Protein AF-A0A2G9R3D3-F1 (afdb_monomer_lite)

Radius of gyration: 16.48 Å; chains: 1; bounding box: 53×40×46 Å

pLDDT: mean 83.54, std 18.36, range [28.59, 98.69]

Foldseek 3Di:
DDDAFFFPQLQQDDLQLLLVLLVLLVCCQLVPPVVVVPDFLAAEEEEEEADPNSLVSNVVNCVVVVDPDQWDDDSNHIYGYHHDQQLADQFQEEEAQADQQLPDCHHNSVVQDVQLDDQVVVVSVVVGTDDALDWDWDASRNGNYGIYIYHHADRDSVVSSSVSSRVRVVCRVVRTHYYYYYRGNNGDDPVVVVVVVVVVD

Structure (mmCIF, N/CA/C/O backbone):
data_AF-A0A2G9R3D3-F1
#
_entry.id   AF-A0A2G9R3D3-F1
#
loop_
_atom_site.group_PDB
_atom_site.id
_atom_site.type_symbol
_atom_site.label_atom_id
_atom_site.label_alt_id
_atom_site.label_comp_id
_atom_site.label_asym_id
_atom_site.label_entity_id
_atom_site.label_seq_id
_atom_site.pdbx_PDB_ins_code
_atom_site.Cartn_x
_atom_site.Cartn_y
_atom_site.Cartn_z
_atom_site.occupancy
_atom_site.B_iso_or_equiv
_atom_site.auth_seq_id
_atom_site.auth_comp_id
_atom_site.auth_asym_id
_atom_site.auth_atom_id
_atom_site.pdbx_PDB_model_num
ATOM 1 N N . MET A 1 1 ? 10.375 -19.232 -11.259 1.00 31.02 1 MET A N 1
ATOM 2 C CA . MET A 1 1 ? 10.362 -19.152 -9.782 1.00 31.02 1 MET A CA 1
ATOM 3 C C . MET A 1 1 ? 10.583 -17.702 -9.383 1.00 31.02 1 MET A C 1
ATOM 5 O O . MET A 1 1 ? 11.697 -17.213 -9.510 1.00 31.02 1 MET A O 1
ATOM 9 N N . SER A 1 2 ? 9.523 -16.985 -9.009 1.00 28.59 2 SER A N 1
ATOM 10 C CA . SER A 1 2 ? 9.620 -15.629 -8.460 1.00 28.59 2 SER A CA 1
ATOM 11 C C . SER A 1 2 ? 10.051 -15.716 -6.997 1.00 28.59 2 SER A C 1
ATOM 13 O O . SER A 1 2 ? 9.439 -16.435 -6.210 1.00 28.59 2 SER A O 1
ATOM 15 N N . LEU A 1 3 ? 11.131 -15.022 -6.644 1.00 31.48 3 LEU A N 1
ATOM 16 C CA . LEU A 1 3 ? 11.587 -14.901 -5.260 1.00 31.48 3 LEU A CA 1
ATOM 17 C C . LEU A 1 3 ? 10.494 -14.217 -4.413 1.00 31.48 3 LEU A C 1
ATOM 19 O O . LEU A 1 3 ? 9.891 -13.255 -4.898 1.00 31.48 3 LEU A O 1
ATOM 23 N N . PRO A 1 4 ? 10.242 -14.659 -3.167 1.00 31.61 4 PRO A N 1
ATOM 24 C CA . PRO A 1 4 ? 9.329 -13.961 -2.268 1.00 31.61 4 PRO A CA 1
ATOM 25 C C . PRO A 1 4 ? 9.822 -12.527 -2.034 1.00 31.61 4 PRO A C 1
ATOM 27 O O . PRO A 1 4 ? 11.022 -12.279 -1.886 1.00 31.61 4 PRO A O 1
ATOM 30 N N . ALA A 1 5 ? 8.894 -11.572 -2.028 1.00 35.31 5 ALA A N 1
ATOM 31 C CA . ALA A 1 5 ? 9.192 -10.152 -1.907 1.00 35.31 5 ALA A CA 1
ATOM 32 C C . ALA A 1 5 ? 9.757 -9.811 -0.516 1.00 35.31 5 ALA A C 1
ATOM 34 O O . ALA A 1 5 ? 9.026 -9.485 0.414 1.00 35.31 5 ALA A O 1
ATOM 35 N N . ILE A 1 6 ? 11.084 -9.825 -0.383 1.00 39.28 6 ILE A N 1
ATOM 36 C CA . ILE A 1 6 ? 11.792 -9.241 0.760 1.00 39.28 6 ILE A CA 1
ATOM 37 C C . ILE A 1 6 ? 12.237 -7.826 0.368 1.00 39.28 6 ILE A C 1
ATOM 39 O O . ILE A 1 6 ? 13.316 -7.628 -0.173 1.00 39.28 6 ILE A O 1
ATOM 43 N N . GLY A 1 7 ? 11.371 -6.850 0.658 1.00 42.50 7 GLY A N 1
ATOM 44 C CA . GLY A 1 7 ? 11.741 -5.479 1.012 1.00 42.50 7 GLY A CA 1
ATOM 45 C C . GLY A 1 7 ? 12.249 -4.502 -0.063 1.00 42.50 7 GLY A C 1
ATOM 46 O O . GLY A 1 7 ? 13.283 -4.700 -0.682 1.00 42.50 7 GLY A O 1
ATOM 47 N N . THR A 1 8 ? 11.597 -3.340 -0.172 1.00 45.28 8 THR A N 1
ATOM 48 C CA . THR A 1 8 ? 12.138 -2.128 -0.842 1.00 45.28 8 THR A CA 1
ATOM 49 C C . THR A 1 8 ? 12.236 -0.920 0.101 1.00 45.28 8 THR A C 1
ATOM 51 O O . THR A 1 8 ? 12.232 0.232 -0.326 1.00 45.28 8 THR A O 1
ATOM 54 N N . GLY A 1 9 ? 12.310 -1.157 1.413 1.00 48.84 9 GLY A N 1
ATOM 55 C CA . GLY A 1 9 ? 12.345 -0.118 2.442 1.00 48.84 9 GLY A CA 1
ATOM 56 C C . GLY A 1 9 ? 13.703 0.567 2.534 1.00 48.84 9 GLY A C 1
ATOM 57 O O . GLY A 1 9 ? 14.513 0.241 3.391 1.00 48.84 9 GLY A O 1
ATOM 58 N N . SER A 1 10 ? 13.938 1.567 1.689 1.00 48.12 10 SER A N 1
ATOM 59 C CA . SER A 1 10 ? 15.156 2.396 1.732 1.00 48.12 10 SER A CA 1
ATOM 60 C C . SER A 1 10 ? 15.381 3.086 3.091 1.00 48.12 10 SER A C 1
ATOM 62 O O . SER A 1 10 ? 16.508 3.438 3.425 1.00 48.12 10 SER A O 1
ATOM 64 N N . ALA A 1 11 ? 14.312 3.294 3.871 1.00 53.12 11 ALA A N 1
ATOM 65 C CA . ALA A 1 11 ? 14.323 4.095 5.095 1.00 53.12 11 ALA A CA 1
ATOM 66 C C . ALA A 1 11 ? 14.808 3.354 6.356 1.00 53.12 11 ALA A C 1
ATOM 68 O O . ALA A 1 11 ? 15.081 4.012 7.354 1.00 53.12 11 ALA A O 1
ATOM 69 N N . LYS A 1 12 ? 14.926 2.013 6.329 1.00 64.62 12 LYS A N 1
ATOM 70 C CA . LYS A 1 12 ? 15.318 1.180 7.489 1.00 64.62 12 LYS A CA 1
ATOM 71 C C . LYS A 1 12 ? 14.554 1.527 8.779 1.00 64.62 12 LYS A C 1
ATOM 73 O O . LYS A 1 12 ? 15.156 1.586 9.850 1.00 64.62 12 LYS A O 1
ATOM 78 N N . LEU A 1 13 ? 13.249 1.774 8.684 1.00 71.44 13 LEU A N 1
ATOM 79 C CA . LEU A 1 13 ? 12.445 1.994 9.883 1.00 71.44 13 LEU A CA 1
ATOM 80 C C . LEU A 1 13 ? 12.229 0.665 10.598 1.00 71.44 13 LEU A C 1
ATOM 82 O O . LEU A 1 13 ? 11.935 -0.353 9.962 1.00 71.44 13 LEU A O 1
ATOM 86 N N . ASP A 1 14 ? 12.344 0.683 11.923 1.00 83.81 14 ASP A N 1
ATOM 87 C CA . ASP A 1 14 ? 11.834 -0.419 12.719 1.00 83.81 14 ASP A CA 1
ATOM 88 C C . ASP A 1 14 ? 10.298 -0.501 12.561 1.00 83.81 14 ASP A C 1
ATOM 90 O O . ASP A 1 14 ? 9.642 0.504 12.243 1.00 83.81 14 ASP A O 1
ATOM 94 N N . PRO A 1 15 ? 9.696 -1.686 12.756 1.00 86.38 15 PRO A N 1
ATOM 95 C CA . PRO A 1 15 ? 8.260 -1.857 12.575 1.00 86.38 15 PRO A CA 1
ATOM 96 C C . PRO A 1 15 ? 7.399 -0.888 13.401 1.00 86.38 15 PRO A C 1
ATOM 98 O O . PRO A 1 15 ? 6.388 -0.425 12.881 1.00 86.38 15 PRO A O 1
ATOM 101 N N . GLN A 1 16 ? 7.793 -0.533 14.633 1.00 86.75 16 GLN A N 1
ATOM 102 C CA . GLN A 1 16 ? 7.009 0.365 15.494 1.00 86.75 16 GLN A CA 1
ATOM 103 C C . GLN A 1 16 ? 6.993 1.788 14.935 1.00 86.75 16 GLN A C 1
ATOM 105 O O . GLN A 1 16 ? 5.932 2.400 14.812 1.00 86.75 16 GLN A O 1
ATOM 110 N N . SER A 1 17 ? 8.156 2.310 14.541 1.00 87.38 17 SER A N 1
ATOM 111 C CA . SER A 1 17 ? 8.251 3.643 13.933 1.00 87.38 17 SER A CA 1
ATOM 112 C C . SER A 1 17 ? 7.477 3.726 12.618 1.00 87.38 17 SER A C 1
ATOM 114 O O . SER A 1 17 ? 6.822 4.730 12.341 1.00 87.38 17 SER A O 1
ATOM 116 N N . SER A 1 18 ? 7.522 2.657 11.822 1.00 88.38 18 SER A N 1
ATOM 117 C CA . SER A 1 18 ? 6.800 2.566 10.555 1.00 88.38 18 SER A CA 1
ATOM 118 C C . SER A 1 18 ? 5.277 2.608 10.748 1.00 88.38 18 SER A C 1
ATOM 120 O O . SER A 1 18 ? 4.621 3.476 10.168 1.00 88.38 18 SER A O 1
ATOM 122 N N . ILE A 1 19 ? 4.704 1.745 11.601 1.00 89.50 19 ILE A N 1
ATOM 123 C CA . ILE A 1 19 ? 3.249 1.746 11.836 1.00 89.50 19 ILE A CA 1
ATOM 124 C C . ILE A 1 19 ? 2.780 3.035 12.510 1.00 89.50 19 ILE A C 1
ATOM 126 O O . ILE A 1 19 ? 1.739 3.570 12.137 1.00 89.50 19 ILE A O 1
ATOM 130 N N . LYS A 1 20 ? 3.576 3.599 13.426 1.00 90.25 20 LYS A N 1
ATOM 131 C CA . LYS A 1 20 ? 3.269 4.884 14.060 1.00 90.25 20 LYS A CA 1
ATOM 132 C C . LYS A 1 20 ? 3.157 6.010 13.032 1.00 90.25 20 LYS A C 1
ATOM 134 O O . LYS A 1 20 ? 2.212 6.789 13.095 1.00 90.25 20 LYS A O 1
ATOM 139 N N . ALA A 1 21 ? 4.084 6.085 12.075 1.00 90.44 21 ALA A N 1
ATOM 140 C CA . ALA A 1 21 ? 4.048 7.102 11.026 1.00 90.44 21 ALA A CA 1
ATOM 141 C C . ALA A 1 21 ? 2.863 6.907 10.062 1.00 90.44 21 ALA A C 1
ATOM 143 O O . ALA A 1 21 ? 2.224 7.881 9.665 1.00 90.44 21 ALA A O 1
ATOM 144 N N . ILE A 1 22 ? 2.532 5.653 9.725 1.00 91.62 22 ILE A N 1
ATOM 145 C CA . ILE A 1 22 ? 1.342 5.328 8.923 1.00 91.62 22 ILE A CA 1
ATOM 146 C C . ILE A 1 22 ? 0.072 5.788 9.647 1.00 91.62 22 ILE A C 1
ATOM 148 O O . ILE A 1 22 ? -0.729 6.520 9.070 1.00 91.62 22 ILE A O 1
ATOM 152 N N . MET A 1 23 ? -0.090 5.403 10.915 1.00 91.12 23 MET A N 1
ATOM 153 C CA . MET A 1 23 ? -1.263 5.752 11.717 1.00 91.12 23 MET A CA 1
ATOM 154 C C . MET A 1 23 ? -1.394 7.258 11.924 1.00 91.12 23 MET A C 1
ATOM 156 O O . MET A 1 23 ? -2.495 7.781 11.788 1.00 91.12 23 MET A O 1
ATOM 160 N N . LYS A 1 24 ? -0.282 7.960 12.163 1.00 91.44 24 LYS A N 1
ATOM 161 C CA . LYS A 1 24 ? -0.279 9.420 12.281 1.00 91.44 24 LYS A CA 1
ATOM 162 C C . LYS A 1 24 ? -0.740 10.101 10.989 1.00 91.44 24 LYS A C 1
ATOM 164 O O . LYS A 1 24 ? -1.585 10.983 11.040 1.00 91.44 24 LYS A O 1
ATOM 169 N N . GLY A 1 25 ? -0.272 9.649 9.823 1.00 92.50 25 GLY A N 1
ATOM 170 C CA . GLY A 1 25 ? -0.744 10.191 8.544 1.00 92.50 25 GLY A CA 1
ATOM 171 C C . GLY A 1 25 ? -2.224 9.893 8.251 1.00 92.50 25 GLY A C 1
ATOM 172 O O . GLY A 1 25 ? -2.900 10.699 7.614 1.00 92.50 25 GLY A O 1
A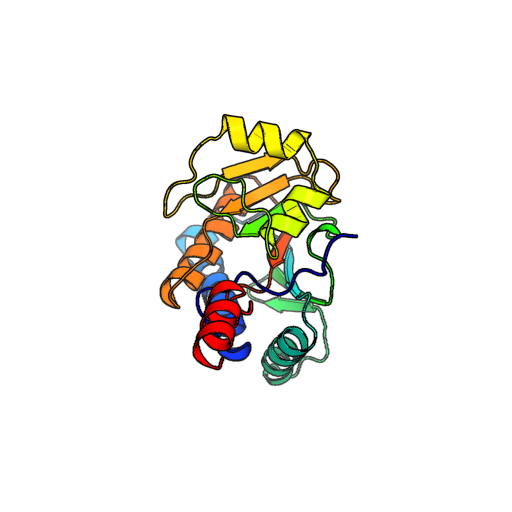TOM 173 N N . ILE A 1 26 ? -2.743 8.752 8.723 1.00 92.44 26 ILE A N 1
ATOM 174 C CA . ILE A 1 26 ? -4.179 8.430 8.661 1.00 92.44 26 ILE A CA 1
ATOM 175 C C . ILE A 1 26 ? -4.978 9.378 9.560 1.00 92.44 26 ILE A C 1
ATOM 177 O O . ILE A 1 26 ? -5.977 9.942 9.116 1.00 92.44 26 ILE A O 1
ATOM 181 N N . GLU A 1 27 ? -4.534 9.552 10.803 1.00 91.62 27 GLU A N 1
ATOM 182 C CA . GLU A 1 27 ? -5.147 10.431 11.798 1.00 91.62 27 GLU A CA 1
ATOM 183 C C . GLU A 1 27 ? -5.220 11.876 11.301 1.00 91.62 27 GLU A C 1
ATOM 185 O O . GLU A 1 27 ? -6.308 12.443 11.234 1.00 91.62 27 GLU A O 1
ATOM 190 N N . GLU A 1 28 ? -4.089 12.443 10.874 1.00 91.25 28 GLU A N 1
ATOM 191 C CA . GLU A 1 28 ? -4.008 13.825 10.388 1.00 91.25 28 GLU A CA 1
ATOM 192 C C . GLU A 1 28 ? -4.949 14.076 9.206 1.00 91.25 28 GLU A C 1
ATOM 194 O O . GLU A 1 28 ? -5.639 15.091 9.172 1.00 91.25 28 GLU A O 1
ATOM 199 N N . TYR A 1 29 ? -5.026 13.142 8.252 1.00 91.69 29 TYR A N 1
ATOM 200 C CA . TYR A 1 29 ? -5.921 13.288 7.105 1.00 91.69 29 TYR A CA 1
ATOM 201 C C . TYR A 1 29 ? -7.401 13.190 7.500 1.00 91.69 29 TYR A C 1
ATOM 203 O O . TYR A 1 29 ? -8.229 13.957 7.008 1.00 91.69 29 TYR A O 1
ATOM 211 N N . LEU A 1 30 ? -7.760 12.214 8.341 1.00 88.75 30 LEU A N 1
ATOM 212 C CA . LEU A 1 30 ? -9.159 11.947 8.688 1.00 88.75 30 LEU A CA 1
ATOM 213 C C . LEU A 1 30 ? -9.726 12.948 9.697 1.00 88.75 30 LEU A C 1
ATOM 215 O O . LEU A 1 30 ? -10.942 13.132 9.728 1.00 88.75 30 LEU A O 1
ATOM 219 N N . LEU A 1 31 ? -8.871 13.583 10.500 1.00 88.88 31 LEU A N 1
ATOM 220 C CA . LEU A 1 31 ? -9.257 14.606 11.470 1.00 88.88 31 LEU A CA 1
ATOM 221 C C . LEU A 1 31 ? -9.090 16.041 10.948 1.00 88.88 31 LEU A C 1
ATOM 223 O O . LEU A 1 31 ? -9.455 16.971 11.666 1.00 88.88 31 LEU A O 1
ATOM 227 N N . ASP A 1 32 ? -8.592 16.243 9.720 1.00 87.31 32 ASP A N 1
ATOM 228 C CA . ASP A 1 32 ? -8.507 17.569 9.093 1.00 87.31 32 ASP A CA 1
ATOM 229 C C . ASP A 1 32 ? -9.914 18.211 9.016 1.00 87.31 32 ASP A C 1
ATOM 231 O O . ASP A 1 32 ? -10.781 17.710 8.284 1.00 87.31 32 ASP A O 1
ATOM 235 N N . PRO A 1 33 ? -10.160 19.340 9.717 1.00 79.25 33 PRO A N 1
ATOM 236 C CA . PRO A 1 33 ? -11.464 19.999 9.750 1.00 79.25 33 PRO A CA 1
ATOM 237 C C . PRO A 1 33 ? -12.011 20.361 8.368 1.00 79.25 33 PRO A C 1
ATOM 239 O O . PRO A 1 33 ? -13.221 20.326 8.155 1.00 79.25 33 PRO A O 1
ATOM 242 N N . VAL A 1 34 ? -11.139 20.665 7.401 1.00 78.75 34 VAL A N 1
ATOM 243 C CA . VAL A 1 34 ? -11.546 20.982 6.025 1.00 78.75 34 VAL A CA 1
ATOM 244 C C . VAL A 1 34 ? -12.053 19.729 5.306 1.00 78.75 34 VAL A C 1
ATOM 246 O O . VAL A 1 34 ? -12.966 19.811 4.481 1.00 78.75 34 VAL A O 1
ATOM 249 N N . LYS A 1 35 ? -11.493 18.554 5.616 1.00 74.06 35 LYS A N 1
ATOM 250 C CA . LYS A 1 35 ? -11.926 17.265 5.054 1.00 74.06 35 LYS A CA 1
ATOM 251 C C . LYS A 1 35 ? -13.186 16.740 5.723 1.00 74.06 35 LYS A C 1
ATOM 253 O O . LYS A 1 35 ? -14.003 16.132 5.038 1.00 74.06 35 LYS A O 1
ATOM 258 N N . LEU A 1 36 ? -13.401 17.038 7.003 1.00 68.75 36 LEU A N 1
ATOM 259 C CA . LEU A 1 36 ? -14.641 16.686 7.703 1.00 68.75 36 LEU A CA 1
ATOM 260 C C . LEU A 1 36 ? -15.890 17.311 7.053 1.00 68.75 36 LEU A C 1
ATOM 262 O O . LEU A 1 36 ? -16.972 16.734 7.137 1.00 68.75 36 LEU A O 1
ATOM 266 N N . LEU A 1 37 ? -15.741 18.431 6.335 1.00 67.31 37 LEU A N 1
ATOM 267 C CA . LEU A 1 37 ? -16.830 19.078 5.589 1.00 67.31 37 LEU A CA 1
ATOM 268 C C . LEU A 1 37 ? -17.240 18.333 4.305 1.00 67.31 37 LEU A C 1
ATOM 270 O O . LEU A 1 37 ? -18.315 18.591 3.765 1.00 67.31 37 LEU A O 1
ATOM 274 N N . LYS A 1 38 ? -16.402 17.421 3.793 1.00 73.75 38 LYS A N 1
ATOM 275 C CA . LYS A 1 38 ? -16.691 16.593 2.613 1.00 73.75 38 LYS A CA 1
ATOM 276 C C . LYS A 1 38 ? -16.536 15.119 2.986 1.00 73.75 38 LYS A C 1
ATOM 278 O O . LYS A 1 38 ? -15.418 14.603 2.935 1.00 73.75 38 LYS A O 1
ATOM 283 N N . PRO A 1 39 ? -17.627 14.420 3.350 1.00 73.31 39 PRO A N 1
ATOM 284 C CA . PRO A 1 39 ? -17.533 13.048 3.825 1.00 73.31 39 PRO A CA 1
ATOM 285 C C . PRO A 1 39 ? -16.855 12.158 2.781 1.00 73.31 39 PRO A C 1
ATOM 287 O O . PRO A 1 39 ? -17.261 12.088 1.621 1.00 73.31 39 PRO A O 1
ATOM 290 N N . SER A 1 40 ? -15.778 11.498 3.200 1.00 80.75 40 SER A N 1
ATOM 291 C CA . SER A 1 40 ? -15.044 10.568 2.351 1.00 80.75 40 SER A CA 1
ATOM 292 C C . SER A 1 40 ? -15.818 9.265 2.175 1.00 80.75 40 SER A C 1
ATOM 294 O O . SER A 1 40 ? -16.380 8.746 3.137 1.00 80.75 40 SER A O 1
ATOM 296 N N . SER A 1 41 ? -15.799 8.706 0.962 1.00 88.81 41 SER A N 1
ATOM 297 C CA . SER A 1 41 ? -16.346 7.368 0.689 1.00 88.81 41 SER A CA 1
ATOM 298 C C . SER A 1 41 ? -15.497 6.242 1.273 1.00 88.81 41 SER A C 1
ATOM 300 O O . SER A 1 41 ? -15.976 5.115 1.358 1.00 88.81 41 SER A O 1
ATOM 302 N N . ILE A 1 42 ? -14.262 6.540 1.689 1.00 94.19 42 ILE A N 1
ATOM 303 C CA . ILE A 1 42 ? -13.360 5.573 2.313 1.00 94.19 42 ILE A CA 1
ATOM 304 C C . ILE A 1 42 ? -14.057 5.010 3.551 1.00 94.19 42 ILE A C 1
ATOM 306 O O . ILE A 1 42 ? -14.431 5.762 4.447 1.00 94.19 42 ILE A O 1
ATOM 310 N N . SER A 1 43 ? -14.225 3.695 3.605 1.00 94.06 43 SER A N 1
ATOM 311 C CA . SER A 1 43 ? -14.735 2.959 4.761 1.00 94.06 43 SER A CA 1
ATOM 312 C C . SER A 1 43 ? -13.654 2.086 5.389 1.00 94.06 43 SER A C 1
ATOM 314 O O . SER A 1 43 ? -13.676 1.896 6.604 1.00 94.06 43 SER A O 1
ATOM 316 N N . THR A 1 44 ? -12.711 1.593 4.577 1.00 95.94 44 THR A N 1
ATOM 317 C CA . THR A 1 44 ? -11.715 0.601 4.996 1.00 95.94 44 THR A CA 1
ATOM 318 C C . THR A 1 44 ? -10.314 0.958 4.502 1.00 95.94 44 THR A C 1
ATOM 320 O O . THR A 1 44 ? -10.105 1.205 3.313 1.00 95.94 44 THR A O 1
ATOM 323 N N . ILE A 1 45 ? -9.342 0.943 5.414 1.00 96.31 45 ILE A N 1
ATOM 324 C CA . ILE A 1 45 ? -7.912 1.072 5.122 1.00 96.31 45 ILE A CA 1
ATOM 325 C C . ILE A 1 45 ? -7.232 -0.203 5.622 1.00 96.31 45 ILE A C 1
ATOM 327 O O . ILE A 1 45 ? -7.162 -0.433 6.827 1.00 96.31 45 ILE A O 1
ATOM 331 N N . ASN A 1 46 ? -6.735 -1.030 4.706 1.00 95.94 46 ASN A N 1
ATOM 332 C CA . ASN A 1 46 ? -6.054 -2.277 5.041 1.00 95.94 46 ASN A CA 1
ATOM 333 C C . ASN A 1 46 ? -4.534 -2.101 4.947 1.00 95.94 46 ASN A C 1
ATOM 335 O O . ASN A 1 46 ? -3.997 -1.756 3.896 1.00 95.94 46 ASN A O 1
ATOM 339 N N . ILE A 1 47 ? -3.833 -2.345 6.044 1.00 95.38 47 ILE A N 1
ATOM 340 C CA . ILE A 1 47 ? -2.377 -2.352 6.124 1.00 95.38 47 ILE A CA 1
ATOM 341 C C . ILE A 1 47 ? -1.915 -3.794 5.936 1.00 95.38 47 ILE A C 1
ATOM 343 O O . ILE A 1 47 ? -2.122 -4.651 6.795 1.00 95.38 47 ILE A O 1
ATOM 347 N N . VAL A 1 48 ? -1.271 -4.067 4.805 1.00 94.94 48 VAL A N 1
ATOM 348 C CA . VAL A 1 48 ? -0.883 -5.422 4.407 1.00 94.94 48 VAL A CA 1
ATOM 349 C C . VAL A 1 48 ? 0.596 -5.644 4.658 1.00 94.94 48 VAL A C 1
ATOM 351 O O . VAL A 1 48 ? 1.459 -4.910 4.164 1.00 94.94 48 VAL A O 1
ATOM 354 N N . VAL A 1 49 ? 0.901 -6.693 5.410 1.00 92.06 49 VAL A N 1
ATOM 355 C CA . VAL A 1 49 ? 2.258 -7.031 5.817 1.00 92.06 49 VAL A CA 1
ATOM 356 C C . VAL A 1 49 ? 2.595 -8.450 5.378 1.00 92.06 49 VAL A C 1
ATOM 358 O O . VAL A 1 49 ? 2.022 -9.423 5.861 1.00 92.06 49 VAL A O 1
ATOM 361 N N . PHE A 1 50 ? 3.565 -8.565 4.475 1.00 88.88 50 PHE A N 1
ATOM 362 C CA . PHE A 1 50 ? 4.040 -9.857 3.981 1.00 88.88 50 PHE A CA 1
ATOM 363 C C . PHE A 1 50 ? 5.006 -10.540 4.968 1.00 88.88 50 PHE A C 1
ATOM 365 O O . PHE A 1 50 ? 4.899 -11.735 5.242 1.00 88.88 50 PHE A O 1
ATOM 372 N N . ASP A 1 51 ? 5.952 -9.781 5.530 1.00 88.38 51 ASP A N 1
ATOM 373 C CA . ASP A 1 51 ? 6.985 -10.309 6.427 1.00 88.38 51 ASP A CA 1
ATOM 374 C C . ASP A 1 51 ? 6.442 -10.561 7.843 1.00 88.38 51 ASP A C 1
ATOM 376 O O . ASP A 1 51 ? 5.824 -9.692 8.460 1.00 88.38 51 ASP A O 1
ATOM 380 N N . SER A 1 52 ? 6.710 -11.752 8.388 1.00 86.31 52 SER A N 1
ATOM 381 C CA . SER A 1 52 ? 6.189 -12.152 9.702 1.00 86.31 52 SER A CA 1
ATOM 382 C C . SER A 1 52 ? 6.735 -11.299 10.846 1.00 86.31 52 SER A C 1
ATOM 384 O O . SER A 1 52 ? 5.985 -10.972 11.760 1.00 86.31 52 SER A O 1
ATOM 386 N N . THR A 1 53 ? 8.015 -10.929 10.814 1.00 87.25 53 THR A N 1
ATOM 387 C CA . THR A 1 53 ? 8.636 -10.126 11.874 1.00 87.25 53 THR A CA 1
ATOM 388 C C . THR A 1 53 ? 8.057 -8.717 11.887 1.00 87.25 53 THR A C 1
ATOM 390 O O . THR A 1 53 ? 7.738 -8.188 12.951 1.00 87.25 53 THR A O 1
ATOM 393 N N . VAL A 1 54 ? 7.862 -8.124 10.707 1.00 88.81 54 VAL A N 1
ATOM 394 C CA . VAL A 1 54 ? 7.193 -6.822 10.583 1.00 88.81 54 VAL A CA 1
ATOM 395 C C . VAL A 1 54 ? 5.748 -6.911 11.066 1.00 88.81 54 VAL A C 1
ATOM 397 O O . VAL A 1 54 ? 5.313 -6.044 11.820 1.00 88.81 54 VAL A O 1
ATOM 400 N N . TYR A 1 55 ? 5.029 -7.971 10.684 1.00 89.50 55 TYR A N 1
ATOM 401 C CA . TYR A 1 55 ? 3.636 -8.173 11.077 1.00 89.50 55 TYR A CA 1
ATOM 402 C C . TYR A 1 55 ? 3.486 -8.238 12.598 1.00 89.50 55 TYR A C 1
ATOM 404 O O . TYR A 1 55 ? 2.656 -7.529 13.159 1.00 89.50 55 TYR A O 1
ATOM 412 N N . TRP A 1 56 ? 4.324 -9.027 13.278 1.00 86.81 56 TRP A N 1
ATOM 413 C CA . TRP A 1 56 ? 4.309 -9.101 14.739 1.00 86.81 56 TRP A CA 1
ATOM 414 C C . TRP A 1 56 ? 4.653 -7.760 15.386 1.00 86.81 56 TRP A C 1
ATOM 416 O O . TRP A 1 56 ? 3.997 -7.371 16.346 1.00 86.81 56 TRP A O 1
ATOM 426 N N . GLY A 1 57 ? 5.606 -7.011 14.821 1.00 88.50 57 GLY A N 1
ATOM 427 C CA . GLY A 1 57 ? 5.883 -5.646 15.262 1.00 88.50 57 GLY A CA 1
ATOM 428 C C . GLY A 1 57 ? 4.644 -4.747 15.176 1.00 88.50 57 GLY A C 1
ATOM 429 O O . GLY A 1 57 ? 4.276 -4.103 16.155 1.00 88.50 57 GLY A O 1
ATOM 430 N N . TYR A 1 58 ? 3.945 -4.745 14.042 1.00 89.56 58 TYR A N 1
ATOM 431 C CA . TYR A 1 58 ? 2.712 -3.965 13.890 1.00 89.56 58 TYR A CA 1
ATOM 432 C C . TYR A 1 58 ? 1.609 -4.449 14.840 1.00 89.56 58 TYR A C 1
ATOM 434 O O . TYR A 1 58 ? 0.901 -3.636 15.424 1.00 89.56 58 TYR A O 1
ATOM 442 N N . LEU A 1 59 ? 1.477 -5.759 15.054 1.00 87.38 59 LEU A N 1
ATOM 443 C CA . LEU A 1 59 ? 0.468 -6.301 15.959 1.00 87.38 59 LEU A CA 1
ATOM 444 C C . LEU A 1 59 ? 0.704 -5.852 17.408 1.00 87.38 59 LEU A C 1
ATOM 446 O O . LEU A 1 59 ? -0.237 -5.426 18.073 1.00 87.38 59 LEU A O 1
ATOM 450 N N . THR A 1 60 ? 1.951 -5.876 17.888 1.00 86.62 60 THR A N 1
ATOM 451 C CA . THR A 1 60 ? 2.297 -5.392 19.234 1.00 86.62 60 THR A CA 1
ATOM 452 C C . THR A 1 60 ? 1.958 -3.911 19.419 1.00 86.62 60 THR A C 1
ATOM 454 O O . THR A 1 60 ? 1.510 -3.521 20.495 1.00 86.62 60 THR A O 1
ATOM 457 N N . PHE A 1 61 ? 2.099 -3.089 18.371 1.00 85.06 61 PHE A N 1
ATOM 458 C CA . PHE A 1 61 ? 1.660 -1.691 18.414 1.00 85.06 61 PHE A CA 1
ATOM 459 C C . PHE A 1 61 ? 0.159 -1.585 18.727 1.00 85.06 61 PHE A C 1
ATOM 461 O O . PHE A 1 61 ? -0.233 -0.800 19.588 1.00 85.06 61 PHE A O 1
ATOM 468 N N . PHE A 1 62 ? -0.676 -2.411 18.087 1.00 80.25 62 PHE A N 1
ATOM 469 C CA . PHE A 1 62 ? -2.131 -2.399 18.280 1.00 80.25 62 PHE A CA 1
ATOM 470 C C . PHE A 1 62 ? -2.606 -3.073 19.572 1.00 80.25 62 PHE A C 1
ATOM 472 O O . PHE A 1 62 ? -3.623 -2.668 20.137 1.00 80.25 62 PHE A O 1
ATOM 479 N N . GLN A 1 63 ? -1.859 -4.042 20.101 1.00 76.44 63 GLN A N 1
ATOM 480 C CA . GLN A 1 63 ? -2.155 -4.650 21.404 1.00 76.44 63 GLN A CA 1
ATOM 481 C C . GLN A 1 63 ? -2.109 -3.622 22.546 1.00 76.44 63 GLN A C 1
ATOM 483 O O . GLN A 1 63 ? -2.892 -3.719 23.492 1.00 76.44 63 GLN A O 1
ATOM 488 N N . ASN A 1 64 ? -1.289 -2.570 22.420 1.00 69.00 64 ASN A N 1
ATOM 489 C CA . ASN A 1 64 ? -1.272 -1.454 23.374 1.00 69.00 64 ASN A CA 1
ATOM 490 C C . ASN A 1 64 ? -2.600 -0.676 23.427 1.00 69.00 64 ASN A C 1
ATOM 492 O O . ASN A 1 64 ? -2.883 -0.019 24.427 1.00 69.00 64 ASN A O 1
ATOM 496 N N . TYR A 1 65 ? -3.454 -0.795 22.407 1.00 66.25 65 TYR A N 1
ATOM 497 C CA . TYR A 1 65 ? -4.803 -0.221 22.391 1.00 66.25 65 TYR A CA 1
ATOM 498 C C . TYR A 1 65 ? -5.847 -1.133 23.066 1.00 66.25 65 TYR A C 1
ATOM 500 O O . TYR A 1 65 ? -7.044 -0.888 22.945 1.00 66.25 65 TYR A O 1
ATOM 508 N N . LYS A 1 66 ? -5.414 -2.185 23.785 1.00 59.56 66 LYS A N 1
ATOM 509 C CA . LYS A 1 66 ? -6.271 -3.205 24.425 1.00 59.56 66 LYS A CA 1
ATOM 510 C C . LYS A 1 66 ? -7.232 -3.886 23.444 1.00 59.56 66 LYS A C 1
ATOM 512 O O . LYS A 1 66 ? -8.338 -4.277 23.812 1.00 59.56 66 LYS A O 1
ATOM 517 N N . THR A 1 67 ? -6.809 -4.030 22.191 1.00 57.31 67 THR A N 1
ATOM 518 C CA . THR A 1 67 ? -7.586 -4.721 21.159 1.00 57.31 67 THR A CA 1
ATOM 519 C C . THR A 1 67 ? -6.926 -6.056 20.816 1.00 57.31 67 THR A C 1
ATOM 521 O O . THR A 1 67 ? -5.704 -6.140 20.706 1.00 57.31 67 THR A O 1
ATOM 524 N N . ASN A 1 68 ? -7.739 -7.104 20.654 1.00 53.53 68 ASN A N 1
ATOM 525 C CA . ASN A 1 68 ? -7.302 -8.434 20.203 1.00 53.53 68 ASN A CA 1
ATOM 526 C C . ASN A 1 68 ? -7.541 -8.643 18.695 1.00 53.53 68 ASN A C 1
ATOM 528 O O . ASN A 1 68 ? -7.491 -9.774 18.216 1.00 53.53 68 ASN A O 1
ATOM 532 N N . TYR A 1 69 ? -7.870 -7.584 17.952 1.00 54.94 69 TYR A N 1
ATOM 533 C CA . TYR A 1 69 ? -8.460 -7.710 16.623 1.00 54.94 69 TYR A CA 1
ATOM 534 C C . TYR A 1 69 ? -7.485 -7.373 15.494 1.00 54.94 69 TYR A C 1
ATOM 536 O O . TYR A 1 69 ? -6.679 -6.452 15.582 1.00 54.94 69 TYR A O 1
ATOM 544 N N . PHE A 1 70 ? -7.649 -8.099 14.388 1.00 67.00 70 PHE A N 1
ATOM 545 C CA . PHE A 1 70 ? -7.056 -7.818 13.077 1.00 67.00 70 PHE A CA 1
ATOM 546 C C . PHE A 1 70 ? -7.697 -6.598 12.389 1.00 67.00 70 PHE A C 1
ATOM 548 O O . PHE A 1 70 ? -7.205 -6.143 11.363 1.00 67.00 70 PHE A O 1
ATOM 555 N N . HIS A 1 71 ? -8.794 -6.071 12.938 1.00 74.56 71 HIS A N 1
ATOM 556 C CA . HIS A 1 71 ? -9.501 -4.889 12.459 1.00 74.56 71 HIS A CA 1
ATOM 557 C C . HIS A 1 71 ? -10.002 -4.059 13.648 1.00 74.56 71 HIS A C 1
ATOM 559 O O . HIS A 1 71 ? -10.464 -4.607 14.646 1.00 74.56 71 HIS A O 1
ATOM 565 N N . PHE A 1 72 ? -9.934 -2.736 13.561 1.00 81.25 72 PHE A N 1
ATOM 566 C CA . PHE A 1 72 ? -10.468 -1.835 14.581 1.00 81.25 72 PHE A CA 1
ATOM 567 C C . PHE A 1 72 ? -11.057 -0.583 13.938 1.00 81.25 72 PHE A C 1
ATOM 569 O O . PHE A 1 72 ? -10.658 -0.171 12.850 1.00 81.25 72 PHE A O 1
ATOM 576 N N . THR A 1 73 ? -12.018 0.038 14.619 1.00 84.31 73 THR A N 1
ATOM 577 C CA . THR A 1 73 ? -12.580 1.314 14.175 1.00 84.31 73 THR A CA 1
ATOM 578 C C . THR A 1 73 ? -11.749 2.454 14.746 1.00 84.31 73 THR A C 1
ATOM 580 O O . THR A 1 73 ? -11.648 2.597 15.963 1.00 84.31 73 THR A O 1
ATOM 583 N N . ALA A 1 74 ? -11.194 3.295 13.879 1.00 81.00 74 ALA A N 1
ATOM 584 C CA . ALA A 1 74 ? -10.538 4.541 14.256 1.00 81.00 74 ALA A CA 1
ATOM 585 C C . ALA A 1 74 ? -11.014 5.670 13.344 1.00 81.00 74 ALA A C 1
ATOM 587 O O . ALA A 1 74 ? -11.210 5.473 12.147 1.00 81.00 74 ALA A O 1
ATOM 588 N N . PHE A 1 75 ? -11.243 6.853 13.919 1.00 84.44 75 PHE A N 1
ATOM 589 C CA . PHE A 1 75 ? -11.653 8.052 13.170 1.00 84.44 75 PHE A CA 1
ATOM 590 C C . PHE A 1 75 ? -12.912 7.835 12.295 1.00 84.44 75 PHE A C 1
ATOM 592 O O . PHE A 1 75 ? -13.055 8.389 11.204 1.00 84.44 75 PHE A O 1
ATOM 599 N N . GLY A 1 76 ? -13.827 6.965 12.744 1.00 85.06 76 GLY A N 1
ATOM 600 C CA . GLY A 1 76 ? -15.030 6.590 11.991 1.00 85.06 76 GLY A CA 1
ATOM 601 C C . GLY A 1 76 ? -14.749 5.790 10.710 1.00 85.06 76 GLY A C 1
ATOM 602 O O . GLY A 1 76 ? -15.520 5.883 9.752 1.00 85.06 76 GLY A O 1
ATOM 603 N N . LYS A 1 77 ? -13.626 5.068 10.655 1.00 90.06 77 LYS A N 1
ATOM 604 C CA . LYS A 1 77 ? -13.187 4.203 9.551 1.00 90.06 77 LYS A CA 1
ATOM 605 C C . LYS A 1 77 ? -12.712 2.864 10.108 1.00 90.06 77 LYS A C 1
ATOM 607 O O . LYS A 1 77 ? -12.242 2.801 11.240 1.00 90.06 77 LYS A O 1
ATOM 612 N N . THR A 1 78 ? -12.809 1.810 9.309 1.00 92.62 78 THR A N 1
ATOM 613 C CA . THR A 1 78 ? -12.236 0.503 9.645 1.00 92.62 78 THR A CA 1
ATOM 614 C C . THR A 1 78 ? -10.772 0.487 9.229 1.00 92.62 78 THR A C 1
ATOM 616 O O . THR A 1 78 ? -10.457 0.715 8.060 1.00 92.62 78 THR A O 1
ATOM 619 N N . ILE A 1 79 ? -9.878 0.228 10.176 1.00 92.12 79 ILE A N 1
ATOM 620 C CA . ILE A 1 79 ? -8.455 0.010 9.933 1.00 92.12 79 ILE A CA 1
ATOM 621 C C . ILE A 1 79 ? -8.169 -1.471 10.155 1.00 92.12 79 ILE A C 1
ATOM 623 O O . ILE A 1 79 ? -8.503 -2.013 11.207 1.00 92.12 79 ILE A O 1
ATOM 627 N N . GLU A 1 80 ? -7.562 -2.123 9.171 1.00 92.44 80 GLU A N 1
ATOM 628 C CA . GLU A 1 80 ? -7.264 -3.556 9.206 1.00 92.44 80 GLU A CA 1
ATOM 629 C C . GLU A 1 80 ? -5.759 -3.790 9.123 1.00 92.44 80 GLU A C 1
ATOM 631 O O . GLU A 1 80 ? -5.051 -3.079 8.412 1.00 92.44 80 GLU A O 1
ATOM 636 N N . LEU A 1 81 ? -5.266 -4.791 9.846 1.00 92.62 81 LEU A N 1
ATOM 637 C CA . LEU A 1 81 ? -3.904 -5.291 9.745 1.00 92.62 81 LEU A CA 1
ATOM 638 C C . LEU A 1 81 ? -3.953 -6.720 9.203 1.00 92.62 81 LEU A C 1
ATOM 640 O O . LEU A 1 81 ? -4.318 -7.657 9.912 1.00 92.62 81 LEU A O 1
ATOM 644 N N . THR A 1 82 ? -3.533 -6.892 7.954 1.00 92.19 82 THR A N 1
ATOM 645 C CA . THR A 1 82 ? -3.559 -8.187 7.269 1.00 92.19 82 THR A CA 1
ATOM 646 C C . THR A 1 82 ? -2.153 -8.742 7.109 1.00 92.19 82 THR A C 1
ATOM 648 O O . THR A 1 82 ? -1.283 -8.095 6.525 1.00 92.19 82 THR A O 1
ATOM 651 N N . LYS A 1 83 ? -1.927 -9.982 7.555 1.00 92.00 83 LYS A N 1
ATOM 652 C CA . LYS A 1 83 ? -0.742 -10.746 7.151 1.00 92.00 83 LYS A CA 1
ATOM 653 C C . LYS A 1 83 ? -1.002 -11.402 5.800 1.00 92.00 83 LYS A C 1
ATOM 655 O O . LYS A 1 83 ? -1.873 -12.262 5.709 1.00 92.00 83 LYS A O 1
ATOM 660 N N . GLY A 1 84 ? -0.245 -11.045 4.769 1.00 92.38 84 GLY A N 1
ATOM 661 C CA . GLY A 1 84 ? -0.429 -11.646 3.449 1.00 92.38 84 GLY A CA 1
ATOM 662 C C . GLY A 1 84 ? 0.240 -10.894 2.308 1.00 92.38 84 GLY A C 1
ATOM 663 O O . GLY A 1 84 ? 1.054 -9.994 2.520 1.00 92.38 84 GLY A O 1
ATOM 664 N N . ASP A 1 85 ? -0.116 -11.290 1.088 1.00 93.38 85 ASP A N 1
ATOM 665 C CA . ASP A 1 85 ? 0.306 -10.627 -0.140 1.00 93.38 85 ASP A CA 1
ATOM 666 C C . ASP A 1 85 ? -0.680 -9.503 -0.501 1.00 93.38 85 ASP A C 1
ATOM 668 O O . ASP A 1 85 ? -1.903 -9.665 -0.454 1.00 93.38 85 ASP A O 1
ATOM 672 N N . ILE A 1 86 ? -0.148 -8.334 -0.854 1.00 95.94 86 ILE A N 1
ATOM 673 C CA . ILE A 1 86 ? -0.963 -7.184 -1.256 1.00 95.94 86 ILE A CA 1
ATOM 674 C C . ILE A 1 86 ? -1.642 -7.398 -2.617 1.00 95.94 86 ILE A C 1
ATOM 676 O O . ILE A 1 86 ? -2.683 -6.808 -2.890 1.00 95.94 86 ILE A O 1
ATOM 680 N N . THR A 1 87 ? -1.090 -8.262 -3.467 1.00 96.25 87 THR A N 1
ATOM 681 C CA . THR A 1 87 ? -1.655 -8.579 -4.787 1.00 96.25 87 THR A CA 1
ATOM 682 C C . THR A 1 87 ? -2.951 -9.391 -4.700 1.00 96.25 87 THR A C 1
ATOM 684 O O . THR A 1 87 ? -3.754 -9.385 -5.635 1.00 96.25 87 THR A O 1
ATOM 687 N N . ASP A 1 88 ? -3.204 -10.006 -3.540 1.00 95.31 88 ASP A N 1
ATOM 688 C CA . ASP A 1 88 ? -4.402 -10.784 -3.231 1.00 95.31 88 ASP A CA 1
ATOM 689 C C . ASP A 1 88 ? -5.556 -9.966 -2.628 1.00 95.31 88 ASP A C 1
ATOM 691 O O . ASP A 1 88 ? -6.604 -10.527 -2.298 1.00 95.31 88 ASP A O 1
ATOM 695 N N . GLN A 1 89 ? -5.401 -8.649 -2.478 1.00 97.44 89 GLN A N 1
ATOM 696 C CA . GLN A 1 89 ? -6.409 -7.818 -1.821 1.00 97.44 89 GLN A CA 1
ATOM 697 C C . GLN A 1 89 ? -7.533 -7.422 -2.780 1.00 97.44 89 GLN A C 1
ATOM 699 O O . GLN A 1 89 ? -7.324 -6.692 -3.749 1.00 97.44 89 GLN A O 1
ATOM 704 N N . ALA A 1 90 ? -8.753 -7.862 -2.473 1.00 97.81 90 ALA A N 1
ATOM 705 C CA . ALA A 1 90 ? -9.967 -7.485 -3.193 1.00 97.81 90 ALA A CA 1
ATOM 706 C C . ALA A 1 90 ? -10.499 -6.132 -2.688 1.00 97.81 90 ALA A C 1
ATOM 708 O O . ALA A 1 90 ? -11.461 -6.058 -1.924 1.00 97.81 90 ALA A O 1
ATOM 709 N N . VAL A 1 91 ? -9.835 -5.050 -3.092 1.00 98.25 91 VAL A N 1
ATOM 710 C CA . VAL A 1 91 ? -10.153 -3.667 -2.699 1.00 98.25 91 VAL A CA 1
ATOM 711 C C . VAL A 1 91 ? -10.321 -2.768 -3.924 1.00 98.25 91 VAL A C 1
ATOM 713 O O . VAL A 1 91 ? -9.978 -3.151 -5.044 1.00 98.25 91 VAL A O 1
ATOM 716 N N . ASP A 1 92 ? -10.834 -1.550 -3.743 1.00 98.62 92 ASP A N 1
ATOM 717 C CA . ASP A 1 92 ? -10.905 -0.603 -4.860 1.00 98.62 92 ASP A CA 1
ATOM 718 C C . ASP A 1 92 ? -9.503 -0.229 -5.358 1.00 98.62 92 ASP A C 1
ATOM 720 O O . ASP A 1 92 ? -9.290 -0.127 -6.565 1.00 98.62 92 ASP A O 1
ATOM 724 N N . CYS A 1 93 ? -8.532 -0.070 -4.453 1.00 98.31 93 CYS A N 1
ATOM 725 C CA . CYS A 1 93 ? -7.174 0.306 -4.826 1.00 98.31 93 CYS A CA 1
ATOM 726 C C . CYS A 1 93 ? -6.108 -0.360 -3.952 1.00 98.31 93 CYS A C 1
ATOM 728 O O . CYS A 1 93 ? -6.188 -0.302 -2.727 1.00 98.31 93 CYS A O 1
ATOM 730 N N . ILE A 1 94 ? -5.053 -0.905 -4.560 1.00 98.69 94 ILE A N 1
ATOM 731 C CA . ILE A 1 94 ? -3.803 -1.209 -3.842 1.00 98.69 94 ILE A CA 1
ATOM 732 C C . ILE A 1 94 ? -2.755 -0.127 -4.095 1.00 98.69 94 ILE A C 1
ATOM 734 O O . ILE A 1 94 ? -2.729 0.485 -5.164 1.00 98.69 94 ILE A O 1
ATOM 738 N N . VAL A 1 95 ? -1.880 0.113 -3.121 1.00 98.38 95 VAL A N 1
ATOM 739 C CA . VAL A 1 95 ? -0.772 1.066 -3.250 1.00 98.38 95 VAL A CA 1
ATOM 740 C C . VAL A 1 95 ? 0.505 0.344 -3.665 1.00 98.38 95 VAL A C 1
ATOM 742 O O . VAL A 1 95 ? 0.970 -0.581 -3.001 1.00 98.38 95 VAL A O 1
ATOM 745 N N . ASN A 1 96 ? 1.111 0.819 -4.747 1.00 96.94 96 ASN A N 1
ATOM 746 C CA . ASN A 1 96 ? 2.419 0.403 -5.215 1.00 96.94 96 ASN A CA 1
ATOM 747 C C . ASN A 1 96 ? 3.480 1.450 -4.846 1.00 96.94 96 ASN A C 1
ATOM 749 O O . ASN A 1 96 ? 3.386 2.609 -5.253 1.00 96.94 96 ASN A O 1
ATOM 753 N N . LEU A 1 97 ? 4.517 1.021 -4.121 1.00 93.81 97 LEU A N 1
ATOM 754 C CA . LEU A 1 97 ? 5.709 1.830 -3.855 1.00 93.81 97 LEU A CA 1
ATOM 755 C C . LEU A 1 97 ? 6.685 1.697 -5.030 1.00 93.81 97 LEU A C 1
ATOM 757 O O . LEU A 1 97 ? 7.507 0.778 -5.062 1.00 93.81 97 LEU A O 1
ATOM 761 N N . ALA A 1 98 ? 6.564 2.598 -5.997 1.00 91.75 98 ALA A N 1
ATOM 762 C CA . ALA A 1 98 ? 7.273 2.561 -7.266 1.00 91.75 98 ALA A CA 1
ATOM 763 C C . ALA A 1 98 ? 8.563 3.403 -7.265 1.00 91.75 98 ALA A C 1
ATOM 765 O O . ALA A 1 98 ? 8.782 4.275 -6.419 1.00 91.75 98 ALA A O 1
ATOM 766 N N . ASN A 1 99 ? 9.405 3.160 -8.270 1.00 91.00 99 ASN A N 1
ATOM 767 C CA . ASN A 1 99 ? 10.448 4.092 -8.688 1.00 91.00 99 ASN A CA 1
ATOM 768 C C . ASN A 1 99 ? 9.870 5.140 -9.658 1.00 91.00 99 ASN A C 1
ATOM 770 O O . ASN A 1 99 ? 8.761 4.984 -10.171 1.00 91.00 99 ASN A O 1
ATOM 774 N N . ARG A 1 100 ? 10.646 6.193 -9.946 1.00 93.69 100 ARG A N 1
ATOM 775 C CA . ARG A 1 100 ? 10.243 7.270 -10.871 1.00 93.69 100 ARG A CA 1
ATOM 776 C C . ARG A 1 100 ? 9.837 6.762 -12.254 1.00 93.69 100 ARG A C 1
ATOM 778 O O . ARG A 1 100 ? 8.932 7.304 -12.860 1.00 93.69 100 ARG A O 1
ATOM 785 N N . THR A 1 101 ? 10.468 5.699 -12.738 1.00 94.31 101 THR A N 1
ATOM 786 C CA . THR A 1 101 ? 10.235 5.138 -14.077 1.00 94.31 101 THR A CA 1
ATOM 787 C C . THR A 1 101 ? 9.131 4.078 -14.125 1.00 94.31 101 THR A C 1
ATOM 789 O O . THR A 1 101 ? 8.983 3.416 -15.150 1.00 94.31 101 THR A O 1
ATOM 792 N N . LEU A 1 102 ? 8.400 3.856 -13.023 1.00 95.31 102 LEU A N 1
ATOM 793 C CA . LEU A 1 102 ? 7.272 2.915 -12.915 1.00 95.31 102 LEU A CA 1
ATOM 794 C C . LEU A 1 102 ? 7.567 1.478 -13.395 1.00 95.31 102 LEU A C 1
ATOM 796 O O . LEU A 1 102 ? 6.662 0.727 -13.754 1.00 95.31 102 LEU A O 1
ATOM 800 N N . ASN A 1 103 ? 8.835 1.069 -13.383 1.00 93.38 103 ASN A N 1
ATOM 801 C CA . ASN A 1 103 ? 9.304 -0.205 -13.936 1.00 93.38 103 ASN A CA 1
ATOM 802 C C . ASN A 1 103 ? 10.062 -1.056 -12.907 1.00 93.38 103 ASN A C 1
ATOM 804 O O . ASN A 1 103 ? 10.767 -1.994 -13.276 1.00 93.38 103 ASN A O 1
ATOM 808 N N . GLN A 1 104 ? 9.943 -0.728 -11.620 1.00 91.12 104 GLN A N 1
ATOM 809 C CA . GLN A 1 104 ? 10.647 -1.417 -10.545 1.00 91.12 104 GLN A CA 1
ATOM 810 C C . GLN A 1 104 ? 10.264 -2.903 -10.475 1.00 91.12 104 GLN A C 1
ATOM 812 O O . GLN A 1 104 ? 9.143 -3.258 -10.128 1.00 91.12 104 GLN A O 1
ATOM 817 N N . LYS A 1 105 ? 11.227 -3.790 -10.743 1.00 89.06 105 LYS A N 1
ATOM 818 C CA . LYS A 1 105 ? 11.025 -5.251 -10.746 1.00 89.06 105 LYS A CA 1
ATOM 819 C C . LYS A 1 105 ? 11.414 -5.939 -9.427 1.00 89.06 105 LYS A C 1
ATOM 821 O O . LYS A 1 105 ? 11.627 -7.145 -9.403 1.00 89.06 105 LYS A O 1
ATOM 826 N N . SER A 1 106 ? 11.531 -5.191 -8.328 1.00 86.75 106 SER A N 1
ATOM 827 C CA . SER A 1 106 ? 11.952 -5.711 -7.019 1.00 86.75 106 SER A CA 1
ATOM 828 C C . SER A 1 106 ? 11.031 -5.286 -5.870 1.00 86.75 106 SER A C 1
ATOM 830 O O . SER A 1 106 ? 10.292 -4.298 -5.967 1.00 86.75 106 SER A O 1
ATOM 832 N N . GLY A 1 107 ? 11.088 -6.062 -4.779 1.00 86.00 107 GLY A N 1
ATOM 833 C CA . GLY A 1 107 ? 10.256 -5.929 -3.579 1.00 86.00 107 GLY A CA 1
ATOM 834 C C . GLY A 1 107 ? 8.764 -5.865 -3.887 1.00 86.00 107 GLY A C 1
ATOM 835 O O . GLY A 1 107 ? 8.295 -6.526 -4.812 1.00 86.00 107 GLY A O 1
ATOM 836 N N . VAL A 1 108 ? 8.022 -5.058 -3.122 1.00 90.94 108 VAL A N 1
ATOM 837 C CA . VAL A 1 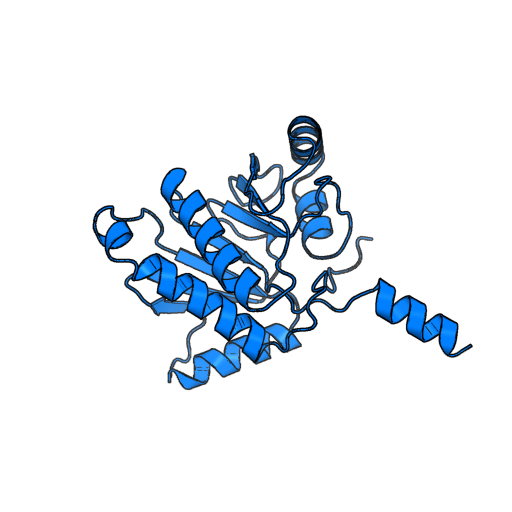108 ? 6.561 -4.965 -3.275 1.00 90.94 108 VAL A CA 1
ATOM 838 C C . VAL A 1 108 ? 6.150 -4.485 -4.670 1.00 90.94 108 VAL A C 1
ATOM 840 O O . VAL A 1 108 ? 5.187 -4.999 -5.227 1.00 90.94 108 VAL A O 1
ATOM 843 N N . SER A 1 109 ? 6.916 -3.575 -5.283 1.00 93.12 109 SER A N 1
ATOM 844 C CA . SER A 1 109 ? 6.621 -3.096 -6.639 1.00 93.12 109 SER A CA 1
ATOM 845 C C . SER A 1 109 ? 6.782 -4.188 -7.683 1.00 93.12 109 SER A C 1
ATOM 847 O O . SER A 1 109 ? 5.909 -4.368 -8.527 1.00 93.12 109 SER A O 1
ATOM 849 N N . GLY A 1 110 ? 7.862 -4.968 -7.579 1.00 93.88 110 GLY A N 1
ATOM 850 C CA . GLY A 1 110 ? 8.090 -6.109 -8.456 1.00 93.88 110 GLY A CA 1
ATOM 851 C C . GLY A 1 110 ? 6.980 -7.148 -8.343 1.00 93.88 110 GLY A C 1
ATOM 852 O O . GLY A 1 110 ? 6.495 -7.617 -9.368 1.00 93.88 110 GLY A O 1
ATOM 853 N N . ALA A 1 111 ? 6.538 -7.453 -7.118 1.00 94.88 111 ALA A N 1
ATOM 854 C CA . ALA A 1 111 ? 5.418 -8.362 -6.882 1.00 94.88 111 ALA A CA 1
ATOM 855 C C . ALA A 1 111 ? 4.115 -7.832 -7.500 1.00 94.88 111 ALA A C 1
ATOM 857 O O . ALA A 1 111 ? 3.482 -8.543 -8.276 1.00 94.88 111 ALA A O 1
ATOM 858 N N . ILE A 1 112 ? 3.768 -6.564 -7.245 1.00 97.44 112 ILE A N 1
ATOM 859 C CA . ILE A 1 112 ? 2.565 -5.931 -7.802 1.00 97.44 112 ILE A CA 1
ATOM 860 C C . ILE A 1 112 ? 2.600 -5.914 -9.330 1.00 97.44 112 ILE A C 1
ATOM 862 O O . ILE A 1 112 ? 1.642 -6.354 -9.954 1.00 97.44 112 ILE A O 1
ATOM 866 N N . LEU A 1 113 ? 3.687 -5.448 -9.952 1.00 97.38 113 LEU A N 1
ATOM 867 C CA . LEU A 1 113 ? 3.776 -5.369 -11.414 1.00 97.38 113 LEU A CA 1
ATOM 868 C C . LEU A 1 113 ? 3.791 -6.758 -12.065 1.00 97.38 113 LEU A C 1
ATOM 870 O O . LEU A 1 113 ? 3.198 -6.942 -13.126 1.00 97.38 113 LEU A O 1
ATOM 874 N N . SER A 1 114 ? 4.432 -7.743 -11.429 1.00 97.50 114 SER A N 1
ATOM 875 C CA . SER A 1 114 ? 4.412 -9.127 -11.907 1.00 97.50 114 SER A CA 1
ATOM 876 C C . SER A 1 114 ? 3.011 -9.730 -11.834 1.00 97.50 114 SER A C 1
ATOM 878 O O . SER A 1 114 ? 2.604 -10.408 -12.774 1.00 97.50 114 SER A O 1
ATOM 880 N N . ALA A 1 115 ? 2.279 -9.491 -10.743 1.00 97.94 115 ALA A N 1
ATOM 881 C CA . ALA A 1 115 ? 0.918 -9.988 -10.567 1.00 97.94 115 ALA A CA 1
ATOM 882 C C . ALA A 1 115 ? -0.081 -9.265 -11.480 1.00 97.94 115 ALA A C 1
ATOM 884 O O . ALA A 1 115 ? -0.947 -9.908 -12.057 1.00 97.94 115 ALA A O 1
ATOM 885 N N . ALA A 1 116 ? 0.058 -7.950 -11.657 1.00 98.31 116 ALA A N 1
ATOM 886 C CA . ALA A 1 116 ? -0.820 -7.144 -12.502 1.00 98.31 116 ALA A CA 1
ATOM 887 C C . ALA A 1 116 ? -0.679 -7.472 -13.996 1.00 98.31 116 ALA A C 1
ATOM 889 O O . ALA A 1 116 ? -1.657 -7.416 -14.742 1.00 98.31 116 ALA A O 1
ATOM 890 N N . GLY A 1 117 ? 0.522 -7.865 -14.429 1.00 98.06 117 GLY A N 1
ATOM 891 C CA . GLY A 1 117 ? 0.787 -8.333 -15.783 1.00 98.06 117 GLY A CA 1
ATOM 892 C C . GLY A 1 117 ? 1.022 -7.218 -16.807 1.00 98.06 117 GLY A C 1
ATOM 893 O O . GLY A 1 117 ? 1.099 -6.028 -16.496 1.00 98.06 117 GLY A O 1
ATOM 894 N N . LYS A 1 118 ? 1.161 -7.628 -18.074 1.00 97.88 118 LYS A N 1
ATOM 895 C CA . LYS A 1 118 ? 1.649 -6.772 -19.169 1.00 97.88 118 LYS A CA 1
ATOM 896 C C . LYS A 1 118 ? 0.770 -5.544 -19.432 1.00 97.88 118 LYS A C 1
ATOM 898 O O . LYS A 1 118 ? 1.299 -4.503 -19.802 1.00 97.88 118 LYS A O 1
ATOM 903 N N . ALA A 1 119 ? -0.546 -5.642 -19.230 1.00 98.25 119 ALA A N 1
ATOM 904 C CA . ALA A 1 119 ? -1.461 -4.519 -19.445 1.00 98.25 119 ALA A CA 1
ATOM 905 C C . ALA A 1 119 ? -1.078 -3.297 -18.590 1.00 98.25 119 ALA A C 1
ATOM 907 O O . ALA A 1 119 ? -0.927 -2.198 -19.124 1.00 98.25 119 ALA A O 1
ATOM 908 N N . VAL A 1 120 ? -0.807 -3.521 -17.300 1.00 98.50 120 VAL A N 1
ATOM 909 C CA . VAL A 1 120 ? -0.388 -2.469 -16.364 1.00 98.50 120 VAL A CA 1
ATOM 910 C C . VAL A 1 120 ? 1.022 -1.972 -16.668 1.00 98.50 120 VAL A C 1
ATOM 912 O O . VAL A 1 120 ? 1.288 -0.781 -16.558 1.00 98.50 120 VAL A O 1
ATOM 915 N N . GLU A 1 121 ? 1.930 -2.839 -17.122 1.00 97.56 121 GLU A N 1
ATOM 916 C CA . GLU A 1 121 ? 3.258 -2.399 -17.567 1.00 97.56 121 GLU A CA 1
ATOM 917 C C . GLU A 1 121 ? 3.184 -1.424 -18.755 1.00 97.56 121 GLU A C 1
ATOM 919 O O . GLU A 1 121 ? 3.909 -0.429 -18.777 1.00 97.56 121 GLU A O 1
ATOM 924 N N . GLU A 1 122 ? 2.283 -1.652 -19.714 1.00 98.44 122 GLU A N 1
ATOM 925 C CA . GLU A 1 122 ? 2.064 -0.718 -20.823 1.00 98.44 122 GLU A CA 1
ATOM 926 C C . GLU A 1 122 ? 1.356 0.575 -20.378 1.00 98.44 122 GLU A C 1
ATOM 928 O O . GLU A 1 122 ? 1.657 1.646 -20.904 1.00 98.44 122 GLU A O 1
ATOM 933 N N . GLU A 1 123 ? 0.451 0.518 -19.394 1.00 98.56 123 GLU A N 1
ATOM 934 C CA . GLU A 1 123 ? -0.107 1.724 -18.760 1.00 98.56 123 GLU A CA 1
ATOM 935 C C . GLU A 1 123 ? 0.985 2.559 -18.080 1.00 98.56 123 GLU A C 1
ATOM 937 O O . GLU A 1 123 ? 1.073 3.761 -18.329 1.00 98.56 123 GLU A O 1
ATOM 942 N N . CYS A 1 124 ? 1.869 1.927 -17.302 1.00 98.12 124 CYS A N 1
ATOM 943 C CA . CYS A 1 124 ? 3.018 2.582 -16.677 1.00 98.12 124 CYS A CA 1
ATOM 944 C C . CYS A 1 124 ? 3.930 3.255 -17.712 1.00 98.12 124 CYS A C 1
ATOM 946 O O . CYS A 1 124 ? 4.333 4.400 -17.520 1.00 98.12 124 CYS A O 1
ATOM 948 N N . LYS A 1 125 ? 4.219 2.588 -18.839 1.00 97.56 125 LYS A N 1
ATOM 949 C CA . LYS A 1 125 ? 5.013 3.179 -19.932 1.00 97.56 125 LYS A CA 1
ATOM 950 C C . LYS A 1 125 ? 4.343 4.406 -20.549 1.00 97.56 125 LYS A C 1
ATOM 952 O O . LYS A 1 125 ? 5.043 5.357 -20.879 1.00 97.56 125 LYS A O 1
ATOM 957 N N . ARG A 1 126 ? 3.012 4.397 -20.699 1.00 98.12 126 ARG A N 1
ATOM 958 C CA . ARG A 1 126 ? 2.253 5.558 -21.202 1.00 98.12 126 ARG A CA 1
ATOM 959 C C . ARG A 1 126 ? 2.248 6.725 -20.220 1.00 98.12 126 ARG A C 1
ATOM 961 O O . ARG A 1 126 ? 2.282 7.866 -20.664 1.00 98.12 126 ARG A O 1
ATOM 968 N N . ILE A 1 127 ? 2.202 6.445 -18.917 1.00 97.25 127 ILE A N 1
ATOM 969 C CA . ILE A 1 127 ? 2.330 7.474 -17.876 1.00 97.25 127 ILE A CA 1
ATOM 970 C C . ILE A 1 127 ? 3.732 8.101 -17.921 1.00 97.25 127 ILE A C 1
ATOM 972 O O . ILE A 1 127 ? 3.867 9.315 -17.797 1.00 97.25 127 ILE A O 1
ATOM 976 N N . GLY A 1 128 ? 4.768 7.289 -18.143 1.00 95.12 128 GLY A N 1
ATOM 977 C CA . GLY A 1 128 ? 6.147 7.755 -18.232 1.00 95.12 128 GLY A CA 1
ATOM 978 C C . GLY A 1 128 ? 6.774 7.921 -16.851 1.00 95.12 128 GLY A C 1
ATOM 979 O O . GLY A 1 128 ? 6.956 6.941 -16.129 1.00 95.12 128 GLY A O 1
ATOM 980 N N . GLU A 1 129 ? 7.151 9.148 -16.496 1.00 94.75 129 GLU A N 1
ATOM 981 C CA . GLU A 1 129 ? 7.826 9.435 -15.229 1.00 94.75 129 GLU A CA 1
ATOM 982 C C . GLU A 1 129 ? 6.839 9.879 -14.144 1.00 94.75 129 GLU A C 1
ATOM 984 O O . GLU A 1 129 ? 6.055 10.806 -14.332 1.00 94.75 129 GLU A O 1
ATOM 989 N N . LEU A 1 130 ? 6.936 9.244 -12.978 1.00 93.38 130 LEU A N 1
ATOM 990 C CA . LEU A 1 130 ? 6.255 9.639 -11.756 1.00 93.38 130 LEU A CA 1
ATOM 991 C C . LEU A 1 130 ? 7.051 10.734 -11.043 1.00 93.38 130 LEU A C 1
ATOM 993 O O . LEU A 1 130 ? 8.207 10.520 -10.661 1.00 93.38 130 LEU A O 1
ATOM 997 N N . LYS A 1 131 ? 6.427 11.892 -10.816 1.00 92.19 131 LYS A N 1
ATOM 998 C CA . LYS A 1 131 ? 7.076 13.007 -10.122 1.00 92.19 131 LYS A CA 1
ATOM 999 C C . LYS A 1 131 ? 7.128 12.777 -8.615 1.00 92.19 131 LYS A C 1
ATOM 1001 O O . LYS A 1 131 ? 6.299 12.083 -8.020 1.00 92.19 131 LYS A O 1
ATOM 1006 N N . GLU A 1 132 ? 8.105 13.421 -7.974 1.00 87.69 132 GLU A N 1
ATOM 1007 C CA . GLU A 1 132 ? 8.081 13.553 -6.519 1.00 87.69 132 GLU A CA 1
ATOM 1008 C C . GLU A 1 132 ? 6.766 14.197 -6.104 1.00 87.69 132 GLU A C 1
ATOM 1010 O O . GLU A 1 132 ? 6.262 15.126 -6.732 1.00 87.69 132 GLU A O 1
ATOM 1015 N N . HIS A 1 133 ? 6.213 13.685 -5.023 1.00 86.81 133 HIS A N 1
ATOM 1016 C CA . HIS A 1 133 ? 4.941 14.137 -4.501 1.00 86.81 133 HIS A CA 1
ATOM 1017 C C . HIS A 1 133 ? 3.706 13.923 -5.413 1.00 86.81 133 HIS A C 1
ATOM 1019 O O . HIS A 1 133 ? 2.660 14.526 -5.175 1.00 86.81 133 HIS A O 1
ATOM 1025 N N . GLU A 1 134 ? 3.764 12.992 -6.366 1.00 91.69 134 GLU A N 1
ATOM 1026 C CA . GLU A 1 134 ? 2.618 12.595 -7.193 1.00 91.69 134 GLU A CA 1
ATOM 1027 C C . GLU A 1 134 ? 2.015 11.243 -6.756 1.00 91.69 134 GLU A C 1
ATOM 1029 O O . GLU A 1 134 ? 2.628 10.474 -6.007 1.00 91.69 134 GLU A O 1
ATOM 1034 N N . ALA A 1 135 ? 0.774 10.984 -7.176 1.00 95.44 135 ALA A N 1
ATOM 1035 C CA . ALA A 1 135 ? 0.145 9.667 -7.172 1.00 95.44 135 ALA A CA 1
ATOM 1036 C C . ALA A 1 135 ? -0.568 9.464 -8.511 1.00 95.44 135 ALA A C 1
ATOM 1038 O O . ALA A 1 135 ? -1.472 10.227 -8.847 1.00 95.44 135 ALA A O 1
ATOM 1039 N N . VAL A 1 136 ? -0.178 8.429 -9.253 1.00 96.81 136 VAL A N 1
ATOM 1040 C CA . VAL A 1 136 ? -0.787 8.083 -10.548 1.00 96.81 136 VAL A CA 1
ATOM 1041 C C . VAL A 1 136 ? -1.528 6.759 -10.450 1.00 96.81 136 VAL A C 1
ATOM 1043 O O . VAL A 1 136 ? -1.222 5.920 -9.602 1.00 96.81 136 VAL A O 1
ATOM 1046 N N . LYS A 1 137 ? -2.516 6.570 -11.320 1.00 96.94 137 LYS A N 1
ATOM 1047 C CA . LYS A 1 137 ? -3.389 5.398 -11.327 1.00 96.94 137 LYS A CA 1
ATOM 1048 C C . LYS A 1 137 ? -3.214 4.590 -12.605 1.00 96.94 137 LYS A C 1
ATOM 1050 O O . LYS A 1 137 ? -3.195 5.168 -13.687 1.00 96.94 137 LYS A O 1
ATOM 1055 N N . THR A 1 138 ? -3.215 3.271 -12.462 1.00 98.56 138 THR A N 1
ATOM 1056 C CA . THR A 1 138 ? -3.435 2.301 -13.543 1.00 98.56 138 THR A CA 1
ATOM 1057 C C . THR A 1 138 ? -4.612 1.384 -13.195 1.00 98.56 138 THR A C 1
ATOM 1059 O O . THR A 1 138 ? -5.144 1.430 -12.076 1.00 98.56 138 THR A O 1
ATOM 1062 N N . SER A 1 139 ? -5.055 0.567 -14.152 1.00 98.44 139 SER A N 1
ATOM 1063 C CA . SER A 1 139 ? -5.963 -0.549 -13.883 1.00 98.44 139 SER A CA 1
ATOM 1064 C C . SER A 1 139 ? -5.344 -1.564 -12.909 1.00 98.44 139 SER A C 1
ATOM 1066 O O . SER A 1 139 ? -4.139 -1.582 -12.666 1.00 98.44 139 SER A O 1
ATOM 1068 N N . GLY A 1 140 ? -6.172 -2.438 -12.338 1.00 98.19 140 GLY A N 1
ATOM 1069 C CA . GLY A 1 140 ? -5.706 -3.559 -11.520 1.00 98.19 140 GLY A CA 1
ATOM 1070 C C . GLY A 1 140 ? -4.986 -4.662 -12.299 1.00 98.19 140 GLY A C 1
ATOM 1071 O O . GLY A 1 140 ? -4.362 -5.530 -11.683 1.00 98.19 140 GLY A O 1
ATOM 1072 N N . GLY A 1 141 ? -5.074 -4.658 -13.634 1.00 98.25 141 GLY A N 1
ATOM 1073 C CA . GLY A 1 141 ? -4.619 -5.764 -14.472 1.00 98.25 141 GLY A CA 1
ATOM 1074 C C . GLY A 1 141 ? -5.218 -7.097 -14.015 1.00 98.25 141 GLY A C 1
ATOM 1075 O O . GLY A 1 141 ? -6.430 -7.215 -13.857 1.00 98.25 141 GLY A O 1
ATOM 1076 N N . ASN A 1 142 ? -4.355 -8.082 -13.766 1.00 98.19 142 ASN A N 1
ATOM 1077 C CA . ASN A 1 142 ? -4.751 -9.404 -13.269 1.00 98.19 142 ASN A CA 1
ATOM 1078 C C . ASN A 1 142 ? -4.827 -9.503 -11.729 1.00 98.19 142 ASN A C 1
ATOM 1080 O O . ASN A 1 142 ? -5.043 -10.596 -11.205 1.00 98.19 142 ASN A O 1
ATOM 1084 N N . THR A 1 143 ? -4.612 -8.413 -10.983 1.00 97.94 143 THR A N 1
ATOM 1085 C CA . THR A 1 143 ? -4.784 -8.432 -9.517 1.00 97.94 143 THR A CA 1
ATOM 1086 C C . THR A 1 143 ? -6.267 -8.461 -9.133 1.00 97.94 143 THR A C 1
ATOM 1088 O O . THR A 1 143 ? -7.144 -8.206 -9.955 1.00 97.94 143 THR A O 1
ATOM 1091 N N . LYS A 1 144 ? -6.569 -8.743 -7.858 1.00 97.75 144 LYS A N 1
ATOM 1092 C CA . LYS A 1 144 ? -7.950 -8.685 -7.340 1.00 97.75 144 LYS A CA 1
ATOM 1093 C C . LYS A 1 144 ? -8.448 -7.259 -7.081 1.00 97.75 144 LYS A C 1
ATOM 1095 O O . LYS A 1 144 ? -9.644 -7.069 -6.859 1.00 97.75 144 LYS A O 1
ATOM 1100 N N . ALA A 1 145 ? -7.557 -6.269 -7.078 1.00 98.44 145 ALA A N 1
ATOM 1101 C CA . ALA A 1 145 ? -7.936 -4.877 -6.902 1.00 98.44 145 ALA A CA 1
ATOM 1102 C C . ALA A 1 145 ? -8.403 -4.259 -8.218 1.00 98.44 145 ALA A C 1
ATOM 1104 O O . ALA A 1 145 ? -7.965 -4.651 -9.295 1.00 98.44 145 ALA A O 1
ATOM 1105 N N . LYS A 1 146 ? -9.276 -3.252 -8.140 1.00 98.50 146 LYS A N 1
ATOM 1106 C CA . L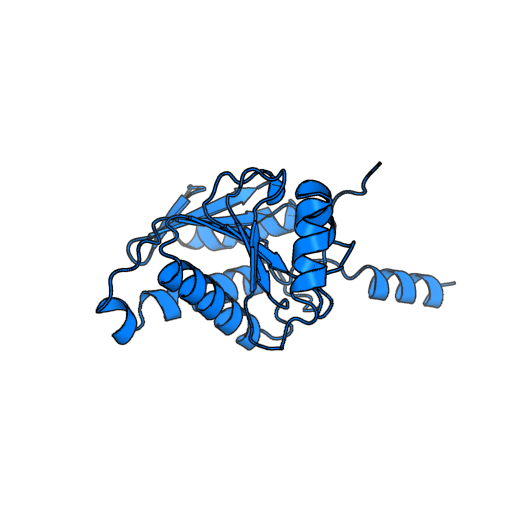YS A 1 146 ? -9.766 -2.562 -9.347 1.00 98.50 146 LYS A CA 1
ATOM 1107 C C . LYS A 1 146 ? -8.703 -1.649 -9.957 1.00 98.50 146 LYS A C 1
ATOM 1109 O O . LYS A 1 146 ? -8.638 -1.515 -11.178 1.00 98.50 146 LYS A O 1
ATOM 1114 N N . TYR A 1 147 ? -7.884 -1.030 -9.107 1.00 98.69 147 TYR A N 1
ATOM 1115 C CA . TYR A 1 147 ? -6.858 -0.069 -9.496 1.00 98.69 147 TYR A CA 1
ATOM 1116 C C . TYR A 1 147 ? -5.563 -0.254 -8.706 1.00 98.69 147 TYR A C 1
ATOM 1118 O O . TYR A 1 147 ? -5.561 -0.735 -7.569 1.00 98.69 147 TYR A O 1
ATOM 1126 N N . ILE A 1 148 ? -4.465 0.216 -9.296 1.00 98.69 148 ILE A N 1
ATOM 1127 C CA . ILE A 1 148 ? -3.172 0.342 -8.625 1.00 98.69 148 ILE A CA 1
ATOM 1128 C C . ILE A 1 148 ? -2.808 1.825 -8.571 1.00 98.69 148 ILE A C 1
ATOM 1130 O O . ILE A 1 148 ? -2.773 2.515 -9.591 1.00 98.69 148 ILE A O 1
ATOM 1134 N N . MET A 1 149 ? -2.536 2.325 -7.367 1.00 98.50 149 MET A N 1
ATOM 1135 C CA . MET A 1 149 ? -2.020 3.674 -7.141 1.00 98.50 149 MET A CA 1
ATOM 1136 C C . MET A 1 149 ? -0.508 3.611 -6.978 1.00 98.50 149 MET A C 1
ATOM 1138 O O . MET A 1 149 ? -0.008 3.047 -6.008 1.00 98.50 149 MET A O 1
ATOM 1142 N N . HIS A 1 150 ? 0.223 4.212 -7.908 1.00 97.69 150 HIS A N 1
ATOM 1143 C CA . HIS A 1 150 ? 1.677 4.268 -7.873 1.00 97.69 150 HIS A CA 1
ATOM 1144 C C . HIS A 1 150 ? 2.128 5.564 -7.211 1.00 97.69 150 HIS A C 1
ATOM 1146 O O . HIS A 1 150 ? 1.783 6.658 -7.661 1.00 97.69 150 HIS A O 1
ATOM 1152 N N . ILE A 1 151 ? 2.922 5.425 -6.153 1.00 95.75 151 ILE A N 1
ATOM 1153 C CA . ILE A 1 151 ? 3.583 6.535 -5.468 1.00 95.75 151 ILE A CA 1
ATOM 1154 C C . ILE A 1 151 ? 5.068 6.230 -5.315 1.00 95.75 151 ILE A C 1
ATOM 1156 O O . ILE A 1 151 ? 5.464 5.068 -5.208 1.00 95.75 151 ILE A O 1
ATOM 1160 N N . ILE A 1 152 ? 5.895 7.269 -5.242 1.00 91.69 152 ILE A N 1
ATOM 1161 C CA . ILE A 1 152 ? 7.280 7.106 -4.800 1.00 91.69 152 ILE A CA 1
ATOM 1162 C C . ILE A 1 152 ? 7.265 6.851 -3.293 1.00 91.69 152 ILE A C 1
ATOM 1164 O O . ILE A 1 152 ? 6.671 7.614 -2.531 1.00 91.69 152 ILE A O 1
ATOM 1168 N N . GLY A 1 153 ? 7.910 5.764 -2.864 1.00 84.81 153 GLY A N 1
ATOM 1169 C CA . GLY A 1 153 ? 7.960 5.392 -1.453 1.00 84.81 153 GLY A CA 1
ATOM 1170 C C . GLY A 1 153 ? 8.715 6.419 -0.587 1.00 84.81 153 GLY A C 1
ATOM 1171 O O . GLY A 1 153 ? 9.754 6.936 -1.012 1.00 84.81 153 GLY A O 1
ATOM 1172 N N . PRO A 1 154 ? 8.248 6.693 0.644 1.00 83.50 154 PRO A N 1
ATOM 1173 C CA . PRO A 1 154 ? 8.852 7.688 1.527 1.00 83.50 154 PRO A CA 1
ATOM 1174 C C . PRO A 1 154 ? 10.244 7.283 2.035 1.00 83.50 154 PRO A C 1
ATOM 1176 O O . PRO A 1 154 ? 10.509 6.121 2.355 1.00 83.50 154 PRO A O 1
ATOM 1179 N N . LYS A 1 155 ? 11.143 8.269 2.154 1.00 80.81 155 LYS A N 1
ATOM 1180 C CA . LYS A 1 155 ? 12.539 8.076 2.607 1.00 80.81 155 LYS A CA 1
ATOM 1181 C C . LYS A 1 155 ? 12.829 8.631 4.005 1.00 80.81 155 LYS A C 1
ATOM 1183 O O . LYS A 1 155 ? 13.801 8.215 4.623 1.00 80.81 155 LYS A O 1
ATOM 1188 N N . THR A 1 156 ? 11.996 9.538 4.506 1.00 79.62 156 THR A N 1
ATOM 1189 C CA . THR A 1 156 ? 12.104 10.178 5.829 1.00 79.62 156 THR A CA 1
ATOM 1190 C C . THR A 1 156 ? 10.785 10.022 6.574 1.00 79.62 156 THR A C 1
ATOM 1192 O O . THR A 1 156 ? 9.758 9.898 5.916 1.00 79.62 156 THR A O 1
ATOM 1195 N N . LEU A 1 157 ? 10.781 10.074 7.913 1.00 75.12 157 LEU A N 1
ATOM 1196 C CA . LEU A 1 157 ? 9.555 9.947 8.723 1.00 75.12 157 LEU A CA 1
ATOM 1197 C C . LEU A 1 157 ? 8.446 10.920 8.289 1.00 75.12 157 LEU A C 1
ATOM 1199 O O . LEU A 1 157 ? 7.324 10.488 8.048 1.00 75.12 157 LEU A O 1
ATOM 1203 N N . SER A 1 158 ? 8.776 12.197 8.077 1.00 78.88 158 SER A N 1
ATOM 1204 C CA . SER A 1 158 ? 7.816 13.201 7.592 1.00 78.88 158 SER A CA 1
ATOM 1205 C C . SER A 1 158 ? 7.222 12.861 6.219 1.00 78.88 158 SER A C 1
ATOM 1207 O O . SER A 1 158 ? 6.070 13.184 5.940 1.00 78.88 158 SER A O 1
ATOM 1209 N N . ALA A 1 159 ? 7.965 12.161 5.356 1.00 84.88 159 ALA A N 1
ATOM 1210 C CA . ALA A 1 159 ? 7.453 11.732 4.061 1.00 84.88 159 ALA A CA 1
ATOM 1211 C C . ALA A 1 159 ? 6.431 10.584 4.174 1.00 84.88 159 ALA A C 1
ATOM 1213 O O . ALA A 1 159 ? 5.616 10.434 3.265 1.00 84.88 159 ALA A O 1
ATOM 1214 N N . TYR A 1 160 ? 6.436 9.783 5.250 1.00 85.81 160 TYR A N 1
ATOM 1215 C CA . TYR A 1 160 ? 5.425 8.730 5.463 1.00 85.81 160 TYR A CA 1
ATOM 1216 C C . TYR A 1 160 ? 4.050 9.337 5.707 1.00 85.81 160 TYR A C 1
ATOM 1218 O O . TYR A 1 160 ? 3.085 8.936 5.059 1.00 85.81 160 TYR A O 1
ATOM 1226 N N . GLU A 1 161 ? 3.989 10.341 6.581 1.00 87.81 161 GLU A N 1
ATOM 1227 C CA . GLU A 1 161 ? 2.770 11.092 6.894 1.00 87.81 161 GLU A CA 1
ATOM 1228 C C . GLU A 1 161 ? 2.201 11.728 5.616 1.00 87.81 161 GLU A C 1
ATOM 1230 O O . GLU A 1 161 ? 1.054 11.480 5.241 1.00 87.81 161 GLU A O 1
ATOM 1235 N N . GLN A 1 162 ? 3.050 12.420 4.846 1.00 89.06 162 GLN A N 1
ATOM 1236 C CA . GLN A 1 162 ? 2.666 13.013 3.558 1.00 89.06 162 GLN A CA 1
ATOM 1237 C C . GLN A 1 162 ? 2.222 11.975 2.516 1.00 89.06 162 GLN A C 1
ATOM 1239 O O . GLN A 1 162 ? 1.324 12.243 1.714 1.00 89.06 162 GLN A O 1
ATOM 1244 N N . SER A 1 163 ? 2.846 10.793 2.501 1.00 92.50 163 SER A N 1
ATOM 1245 C CA . SER A 1 163 ? 2.464 9.707 1.592 1.00 92.50 163 SER A CA 1
ATOM 1246 C C . SER A 1 163 ? 1.073 9.185 1.930 1.00 92.50 163 SER A C 1
ATOM 1248 O O . SER A 1 163 ? 0.248 9.052 1.029 1.00 92.50 163 SER A O 1
ATOM 1250 N N . MET A 1 164 ? 0.780 8.963 3.215 1.00 93.94 164 MET A N 1
ATOM 1251 C CA . MET A 1 164 ? -0.554 8.559 3.664 1.00 93.94 164 MET A CA 1
ATOM 1252 C C . MET A 1 164 ? -1.606 9.621 3.365 1.00 93.94 164 MET A C 1
ATOM 1254 O O . MET A 1 164 ? -2.650 9.285 2.806 1.00 93.94 164 MET A O 1
ATOM 1258 N N . HIS A 1 165 ? -1.306 10.896 3.626 1.00 92.25 165 HIS A N 1
ATOM 1259 C CA . HIS A 1 165 ? -2.195 11.995 3.260 1.00 92.25 165 HIS A CA 1
ATOM 1260 C C . HIS A 1 165 ? -2.523 11.964 1.761 1.00 92.25 165 HIS A C 1
ATOM 1262 O O . HIS A 1 165 ? -3.687 12.057 1.374 1.00 92.25 165 HIS A O 1
ATOM 1268 N N . ARG A 1 166 ? -1.519 11.772 0.894 1.00 93.31 166 ARG A N 1
ATOM 1269 C CA . ARG A 1 166 ? -1.762 11.678 -0.549 1.00 93.31 166 ARG A CA 1
ATOM 1270 C C . ARG A 1 166 ? -2.583 10.457 -0.929 1.00 93.31 166 ARG A C 1
ATOM 1272 O O . ARG A 1 166 ? -3.493 10.591 -1.739 1.00 93.31 166 ARG A O 1
ATOM 1279 N N . ILE A 1 167 ? -2.275 9.286 -0.374 1.00 96.06 167 ILE A N 1
ATOM 1280 C CA . ILE A 1 167 ? -3.026 8.056 -0.652 1.00 96.06 167 ILE A CA 1
ATOM 1281 C C . ILE A 1 167 ? -4.509 8.287 -0.355 1.00 96.06 167 ILE A C 1
ATOM 1283 O O . ILE A 1 167 ? -5.357 8.054 -1.217 1.00 96.06 167 ILE A O 1
ATOM 1287 N N . LEU A 1 168 ? -4.819 8.806 0.834 1.00 95.25 168 LEU A N 1
ATOM 1288 C CA . LEU A 1 168 ? -6.194 9.045 1.259 1.00 95.25 168 LEU A CA 1
ATOM 1289 C C . LEU A 1 168 ? -6.858 10.167 0.457 1.00 95.25 168 LEU A C 1
ATOM 1291 O O . LEU A 1 168 ? -8.014 10.025 0.061 1.00 95.25 168 LEU A O 1
ATOM 1295 N N . GLN A 1 169 ? -6.124 11.227 0.113 1.00 93.69 169 GLN A N 1
ATOM 1296 C CA . GLN A 1 169 ? -6.613 12.282 -0.774 1.00 93.69 169 GLN A CA 1
ATOM 1297 C C . GLN A 1 169 ? -6.982 11.750 -2.160 1.00 93.69 169 GLN A C 1
ATOM 1299 O O . GLN A 1 169 ? -8.049 12.073 -2.680 1.00 93.69 169 GLN A O 1
ATOM 1304 N N . THR A 1 170 ? -6.132 10.916 -2.752 1.00 94.88 170 THR A N 1
ATOM 1305 C CA . THR A 1 170 ? -6.402 10.301 -4.052 1.00 94.88 170 THR A CA 1
ATOM 1306 C C . THR A 1 170 ? -7.595 9.354 -3.968 1.00 94.88 170 THR A C 1
ATOM 1308 O O . THR A 1 170 ? -8.443 9.377 -4.860 1.00 94.88 170 THR A O 1
ATOM 1311 N N . CYS A 1 171 ? -7.711 8.569 -2.892 1.00 95.56 171 CYS A N 1
ATOM 1312 C CA . CYS A 1 171 ? -8.872 7.708 -2.659 1.00 95.56 171 CYS A CA 1
ATOM 1313 C C . CYS A 1 171 ? -10.167 8.521 -2.554 1.00 95.56 171 CYS A C 1
ATOM 1315 O O . CYS A 1 171 ? -11.149 8.182 -3.207 1.00 95.56 171 CYS A O 1
ATOM 1317 N N . HIS A 1 172 ? -10.151 9.624 -1.802 1.00 92.62 172 HIS A N 1
ATOM 1318 C CA . HIS A 1 172 ? -11.284 10.539 -1.688 1.00 92.62 172 HIS A CA 1
ATOM 1319 C C . HIS A 1 172 ? -11.691 11.112 -3.053 1.00 92.62 172 HIS A C 1
ATOM 1321 O O . HIS A 1 172 ? -12.851 11.011 -3.442 1.00 92.62 172 HIS A O 1
ATOM 1327 N N . ASN A 1 173 ? -10.730 11.643 -3.815 1.00 92.88 173 ASN A N 1
ATOM 1328 C CA . ASN A 1 173 ? -10.986 12.247 -5.126 1.00 92.88 173 ASN A CA 1
ATOM 1329 C C . ASN A 1 173 ? -11.521 11.244 -6.163 1.00 92.88 173 ASN A C 1
ATOM 1331 O O . ASN A 1 173 ? -12.222 11.642 -7.087 1.00 92.88 173 ASN A O 1
ATOM 1335 N N . ASN A 1 174 ? -11.184 9.959 -6.027 1.00 93.88 174 ASN A N 1
ATOM 1336 C CA . ASN A 1 174 ? -11.659 8.895 -6.915 1.00 93.88 174 ASN A CA 1
ATOM 1337 C C . ASN A 1 174 ? -12.845 8.104 -6.329 1.00 93.88 174 ASN A C 1
ATOM 1339 O O . ASN A 1 174 ? -13.253 7.108 -6.922 1.00 93.88 174 ASN A O 1
ATOM 1343 N N . VAL A 1 175 ? -13.409 8.536 -5.192 1.00 94.75 175 VAL A N 1
ATOM 1344 C CA . VAL A 1 175 ? -14.580 7.906 -4.553 1.00 94.75 175 VAL A CA 1
ATOM 1345 C C . VAL A 1 175 ? -14.335 6.423 -4.214 1.00 94.75 175 VAL A C 1
ATOM 1347 O O . VAL A 1 175 ? -15.216 5.570 -4.330 1.00 94.75 175 VAL A O 1
ATOM 1350 N N . TYR A 1 176 ? -13.112 6.089 -3.798 1.00 96.94 176 TYR A N 1
ATOM 1351 C CA . TYR A 1 176 ? -12.768 4.735 -3.359 1.00 96.94 176 TYR A CA 1
ATOM 1352 C C . TYR A 1 176 ? -13.274 4.476 -1.945 1.00 96.94 176 TYR A C 1
ATOM 1354 O O . TYR A 1 176 ? -13.142 5.319 -1.057 1.00 96.94 176 TYR A O 1
ATOM 1362 N N . ARG A 1 177 ? -13.827 3.281 -1.738 1.00 97.25 177 ARG A N 1
ATOM 1363 C CA . ARG A 1 177 ? -14.313 2.793 -0.446 1.00 97.25 177 ARG A CA 1
ATOM 1364 C C . ARG A 1 177 ? -13.248 2.015 0.314 1.00 97.25 177 ARG A C 1
ATOM 1366 O O . ARG A 1 177 ? -13.203 2.098 1.539 1.00 97.25 177 ARG A O 1
ATOM 1373 N N . SER A 1 178 ? -12.367 1.307 -0.388 1.00 98.25 178 SER A N 1
ATOM 1374 C CA . SER A 1 178 ? -11.306 0.518 0.240 1.00 98.25 178 SER A CA 1
ATOM 1375 C C . SER A 1 178 ? -9.942 0.721 -0.410 1.00 98.25 178 SER A C 1
ATOM 1377 O O . SER A 1 178 ? -9.809 0.765 -1.634 1.00 98.25 178 SER A O 1
ATOM 1379 N N . VAL A 1 179 ? -8.910 0.819 0.427 1.00 98.38 179 VAL A N 1
ATOM 1380 C CA . VAL A 1 179 ? -7.514 0.888 -0.015 1.00 98.38 179 VAL A CA 1
ATOM 1381 C C . VAL A 1 179 ? -6.652 -0.085 0.775 1.00 98.38 179 VAL A C 1
ATOM 1383 O O . VAL A 1 179 ? -6.787 -0.175 1.994 1.00 98.38 179 VAL A O 1
ATOM 1386 N N . ALA A 1 180 ? -5.759 -0.797 0.089 1.00 98.25 180 ALA A N 1
ATOM 1387 C CA . ALA A 1 180 ? -4.720 -1.601 0.719 1.00 98.25 180 ALA A CA 1
ATOM 1388 C C . ALA A 1 180 ? -3.352 -0.931 0.556 1.00 98.25 180 ALA A C 1
ATOM 1390 O O . ALA A 1 180 ? -2.935 -0.598 -0.556 1.00 98.25 180 ALA A O 1
ATOM 1391 N N . VAL A 1 181 ? -2.643 -0.744 1.664 1.00 97.06 181 VAL A N 1
ATOM 1392 C CA . VAL A 1 181 ? -1.325 -0.107 1.726 1.00 97.06 181 VAL A CA 1
ATOM 1393 C C . VAL A 1 181 ? -0.316 -1.135 2.234 1.00 97.06 181 VAL A C 1
ATOM 1395 O O . VAL A 1 181 ? -0.581 -1.788 3.244 1.00 97.06 181 VAL A O 1
ATOM 1398 N N . PRO A 1 182 ? 0.839 -1.320 1.574 1.00 94.44 182 PRO A N 1
ATOM 1399 C CA . PRO A 1 182 ? 1.839 -2.256 2.063 1.00 94.44 182 PRO A CA 1
ATOM 1400 C C . PRO A 1 182 ? 2.545 -1.692 3.300 1.00 94.44 182 PRO A C 1
ATOM 1402 O O . PRO A 1 182 ? 2.597 -0.477 3.493 1.00 94.44 182 PRO A O 1
ATOM 1405 N N . ALA A 1 183 ? 3.181 -2.556 4.090 1.00 87.56 183 ALA A N 1
ATOM 1406 C CA . ALA A 1 183 ? 4.132 -2.122 5.111 1.00 87.56 183 ALA A CA 1
ATOM 1407 C C . ALA A 1 183 ? 5.238 -1.252 4.481 1.00 87.56 183 ALA A C 1
ATOM 1409 O O . ALA A 1 183 ? 6.119 -1.741 3.766 1.00 87.56 183 ALA A O 1
ATOM 1410 N N . MET A 1 184 ? 5.182 0.059 4.720 1.00 83.31 184 MET A N 1
ATOM 1411 C CA . MET A 1 184 ? 6.113 1.015 4.126 1.00 83.31 184 MET A CA 1
ATOM 1412 C C . MET A 1 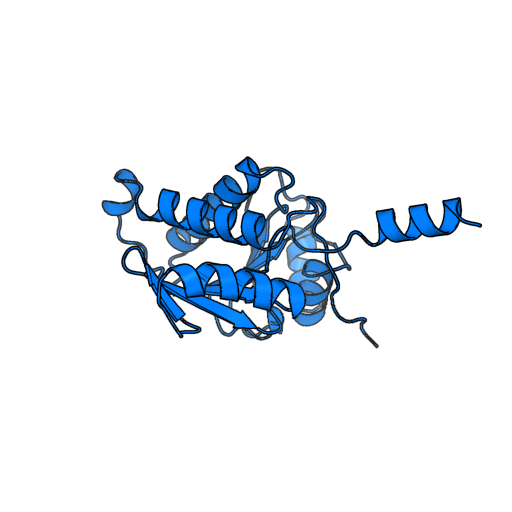184 ? 7.394 1.098 4.963 1.00 83.31 184 MET A C 1
ATOM 1414 O O . MET A 1 184 ? 7.348 1.177 6.188 1.00 83.31 184 MET A O 1
ATOM 1418 N N . GLY A 1 185 ? 8.561 1.147 4.318 1.00 71.12 185 GLY A N 1
ATOM 1419 C CA . GLY A 1 185 ? 9.824 1.460 5.008 1.00 71.12 185 GLY A CA 1
ATOM 1420 C C . GLY A 1 185 ? 10.508 0.325 5.763 1.00 71.12 185 GLY A C 1
ATOM 1421 O O . GLY A 1 185 ? 11.606 0.528 6.273 1.00 71.12 185 GLY A O 1
ATOM 1422 N N . THR A 1 186 ? 9.903 -0.862 5.787 1.00 63.06 186 THR A N 1
ATOM 1423 C CA . THR A 1 186 ? 10.364 -2.032 6.557 1.00 63.06 186 THR A CA 1
ATOM 1424 C C . THR A 1 186 ? 11.152 -3.044 5.724 1.00 63.06 186 THR A C 1
ATOM 1426 O O . THR A 1 186 ? 11.582 -4.086 6.215 1.00 63.06 186 THR A O 1
ATOM 1429 N N . GLY A 1 187 ? 11.347 -2.768 4.436 1.00 62.00 187 GLY A N 1
ATOM 1430 C CA . GLY A 1 187 ? 12.095 -3.660 3.567 1.00 62.00 187 GLY A CA 1
ATOM 1431 C C . GLY A 1 187 ? 13.599 -3.675 3.847 1.00 62.00 187 GLY A C 1
ATOM 1432 O O . GLY A 1 187 ? 14.201 -2.647 4.136 1.00 62.00 187 GLY A O 1
ATOM 1433 N N . LYS A 1 188 ? 14.216 -4.850 3.709 1.00 52.31 188 LYS A N 1
ATOM 1434 C CA . LYS A 1 188 ? 15.670 -5.019 3.782 1.00 52.31 188 LYS A CA 1
ATOM 1435 C C . LYS A 1 188 ? 16.283 -4.634 2.438 1.00 52.31 188 LYS A C 1
ATOM 1437 O O . LYS A 1 188 ? 15.953 -5.223 1.418 1.00 52.31 188 LYS A O 1
ATOM 1442 N N . ASP A 1 189 ? 17.172 -3.651 2.435 1.00 47.53 189 ASP A N 1
ATOM 1443 C CA . ASP A 1 189 ? 17.870 -3.223 1.225 1.00 47.53 189 ASP A CA 1
ATOM 1444 C C . ASP A 1 189 ? 18.796 -4.347 0.702 1.00 47.53 189 ASP A C 1
ATOM 1446 O O . ASP A 1 189 ? 19.794 -4.714 1.341 1.00 47.53 189 ASP A O 1
ATOM 1450 N N . ILE A 1 190 ? 18.449 -4.920 -0.456 1.00 44.16 190 ILE A N 1
ATOM 1451 C CA . ILE A 1 190 ? 19.244 -5.962 -1.124 1.00 44.16 190 ILE A CA 1
ATOM 1452 C C . ILE A 1 190 ? 20.586 -5.379 -1.598 1.00 44.16 190 ILE A C 1
ATOM 1454 O O . ILE A 1 190 ? 21.608 -6.059 -1.497 1.00 44.16 190 ILE A O 1
ATOM 1458 N N . GLN A 1 191 ? 20.639 -4.111 -2.031 1.00 40.12 191 GLN A N 1
ATOM 1459 C CA . GLN A 1 191 ? 21.888 -3.510 -2.515 1.00 40.12 191 GLN A CA 1
ATOM 1460 C C . GLN A 1 191 ? 22.883 -3.238 -1.381 1.00 40.12 191 GLN A C 1
ATOM 1462 O O . GLN A 1 191 ? 24.074 -3.531 -1.521 1.00 40.12 191 GLN A O 1
ATOM 1467 N N . ALA A 1 192 ? 22.416 -2.750 -0.227 1.00 38.94 192 ALA A N 1
ATOM 1468 C CA . ALA A 1 192 ? 23.276 -2.570 0.945 1.00 38.94 192 ALA A CA 1
ATOM 1469 C C . ALA A 1 192 ? 23.789 -3.909 1.506 1.00 38.94 192 ALA A C 1
ATOM 1471 O O . ALA A 1 192 ? 24.945 -4.001 1.926 1.00 38.94 192 ALA A O 1
ATOM 1472 N N . SER A 1 193 ? 22.952 -4.952 1.485 1.00 40.16 193 SER A N 1
ATOM 1473 C CA . SER A 1 193 ? 23.342 -6.312 1.886 1.00 40.16 193 SER A CA 1
ATOM 1474 C C . SER A 1 193 ? 24.393 -6.903 0.938 1.00 40.16 193 SER A C 1
ATOM 1476 O O . SER A 1 193 ? 25.385 -7.467 1.398 1.00 40.16 193 SER A O 1
ATOM 1478 N N . TYR A 1 194 ? 24.243 -6.693 -0.375 1.00 40.81 194 TYR A N 1
ATOM 1479 C CA . TYR A 1 194 ? 25.205 -7.137 -1.388 1.00 40.81 194 TYR A CA 1
ATOM 1480 C C . TYR A 1 194 ? 26.558 -6.413 -1.271 1.00 40.81 194 TYR A C 1
ATOM 1482 O O . TYR A 1 194 ? 27.611 -7.051 -1.271 1.00 40.81 194 TYR A O 1
ATOM 1490 N N . LYS A 1 195 ? 26.549 -5.088 -1.063 1.00 38.88 195 LYS A N 1
ATOM 1491 C CA . LYS A 1 195 ? 27.772 -4.289 -0.857 1.00 38.88 195 LYS A CA 1
ATOM 1492 C C . LYS A 1 195 ? 28.508 -4.667 0.438 1.00 38.88 195 LYS A C 1
ATOM 1494 O O . LYS A 1 195 ? 29.733 -4.697 0.455 1.00 38.88 195 LYS A O 1
ATOM 1499 N N . ARG A 1 196 ? 27.783 -5.017 1.511 1.00 42.84 196 ARG A N 1
ATOM 1500 C CA . ARG A 1 196 ? 28.377 -5.528 2.766 1.00 42.84 196 ARG A CA 1
ATOM 1501 C C . ARG A 1 196 ? 29.010 -6.912 2.625 1.00 42.84 196 ARG A C 1
ATOM 1503 O O . ARG A 1 196 ? 30.005 -7.158 3.294 1.00 42.84 196 ARG A O 1
ATOM 1510 N N . MET A 1 197 ? 28.459 -7.794 1.790 1.00 43.50 197 MET A N 1
ATOM 1511 C CA . MET A 1 197 ? 29.064 -9.106 1.520 1.00 43.50 197 MET A CA 1
ATOM 1512 C C . MET A 1 197 ? 30.342 -8.987 0.686 1.00 43.50 197 MET A C 1
ATOM 1514 O O . MET A 1 197 ? 31.329 -9.627 1.023 1.00 43.50 197 MET A O 1
ATOM 1518 N N . LYS A 1 198 ? 30.368 -8.116 -0.333 1.00 42.72 198 LYS A N 1
ATOM 1519 C CA . LYS A 1 198 ? 31.586 -7.864 -1.124 1.00 42.72 198 LYS A CA 1
ATOM 1520 C C . LYS A 1 198 ? 32.711 -7.177 -0.347 1.00 42.72 198 LYS A C 1
ATOM 1522 O O . LYS A 1 198 ? 33.857 -7.350 -0.711 1.00 42.72 198 LYS A O 1
ATOM 1527 N N . ASN A 1 199 ? 32.391 -6.419 0.700 1.00 44.03 199 ASN A N 1
ATOM 1528 C CA . ASN A 1 199 ? 33.392 -5.769 1.555 1.00 44.03 199 ASN A CA 1
ATOM 1529 C C . ASN A 1 199 ? 33.859 -6.657 2.729 1.00 44.03 199 ASN A C 1
ATOM 1531 O O . ASN A 1 199 ? 34.570 -6.177 3.608 1.00 44.03 1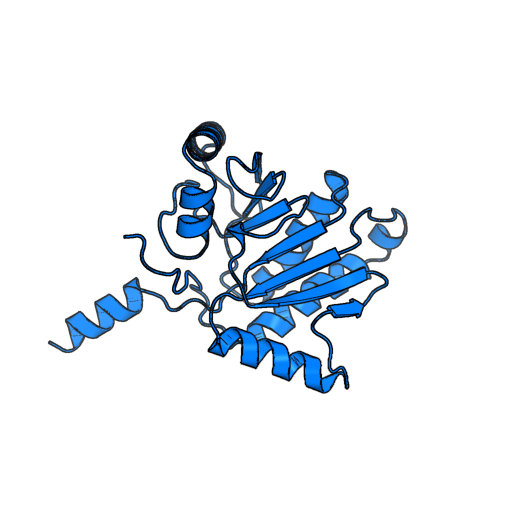99 ASN A O 1
ATOM 1535 N N . ARG A 1 200 ? 33.389 -7.909 2.801 1.00 4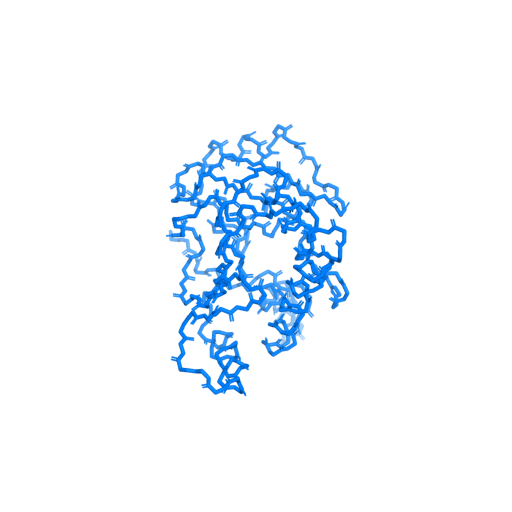5.56 200 ARG A N 1
ATOM 1536 C CA . ARG A 1 200 ? 33.775 -8.913 3.809 1.00 45.56 200 ARG A CA 1
ATOM 1537 C C . ARG A 1 200 ? 34.522 -10.111 3.205 1.00 45.56 200 ARG A C 1
ATOM 1539 O O . ARG A 1 200 ? 34.861 -11.026 3.951 1.00 45.56 200 ARG A O 1
ATOM 1546 N N . LEU A 1 201 ? 34.743 -10.096 1.893 1.00 41.56 201 LEU A N 1
ATOM 1547 C CA . LEU A 1 201 ? 35.611 -10.997 1.135 1.00 41.56 201 LEU A CA 1
ATOM 1548 C C . LEU A 1 201 ? 36.782 -10.174 0.598 1.00 41.56 201 LEU A C 1
ATOM 1550 O O . LEU A 1 201 ? 37.882 -10.747 0.493 1.00 41.56 201 LEU A O 1
#

InterPro domains:
  IPR002589 Macro domain [PF01661] (95-187)
  IPR002589 Macro domain [PS51154] (66-201)
  IPR002589 Macro domain [SM00506] (78-201)
  IPR043472 Macro domain-like [G3DSA:3.40.220.10] (1-66)
  IPR043472 Macro domain-like [G3DSA:3.40.220.10] (67-190)
  IPR043472 Macro domain-like [SSF52949] (2-65)
  IPR043472 Macro domain-like [SSF52949] (55-187)
  IPR052056 Mono-ADP-ribosyltransferase ARTD/PARP [PTHR14453] (2-188)

Sequence (201 aa):
MSLPAIGTGSAKLDPQSSIKAIMKGIEEYLLDPVKLLKPSSISTINIVVFDSTVYWGYLTFFQNYKTNYFHFTAFGKTIELTKGDITDQAVDCIVNLANRTLNQKSGVSGAILSAAGKAVEEECKRIGELKEHEAVKTSGGNTKAKYIMHIIGPKTLSAYEQSMHRILQTCHNNVYRSVAVPAMGTGKDIQASYKRMKNRL

Secondary structure (DSSP, 8-state):
-PPP-----TT---HHHHHHHHHHHHHHHHH-HHHHTS-----EEEEEE-SHHHHHHHHHHHHTTT---SEEEETTEEEEEEES-GGG--SSEEEEEE-TTS---SHHHHHHHHHH-HHHHHHHHHH-PPPTT-EEEEE-TTSSSSEEEEEEPP-SHHHHHHHHHHHHHHHHHTT-SEEEEE--S----HHHHHHHHHT--

Organism: Aquarana catesbeiana (NCBI:txid8400)